Protein AF-A0A817V4D6-F1 (afdb_monomer)

Sequence (275 aa):
MLTAKSQIEIATEDGIERVAPQSSYTMDGPAMNINNRSNYVHAGISSLINCETLHIHPTSDIFDPTKNYVGLISYLTGDIYIRESDWILNNISQRKGRRHGDSLHDRLFYSIYRRWKKQNTTFIGGGFSHVDNEWTFICRTLNTENDDHHLKKFDEIILQLIINNIYINHRWLGMHPDHRIDCKSLDAMERNKKYICRADSSNIHVNRKLHGTVKWLNNQSRRLGFIECIGLDRDFYIHATTILNNHSYSGENVEFNIIQGCHGWKAGTITAIWP

InterPro domains:
  IPR002059 Cold-shock protein Csp, DNA-binding [PF00313] (211-271)
  IPR012340 Nucleic acid-binding, OB-fold [G3DSA:2.40.50.140] (206-273)
  IPR012340 Nucleic acid-binding, OB-fold [SSF50249] (204-272)

Mean predicted aligned error: 13.47 Å

Secondary structure (DSSP, 8-state):
----PPP-----SS-------------------GGG-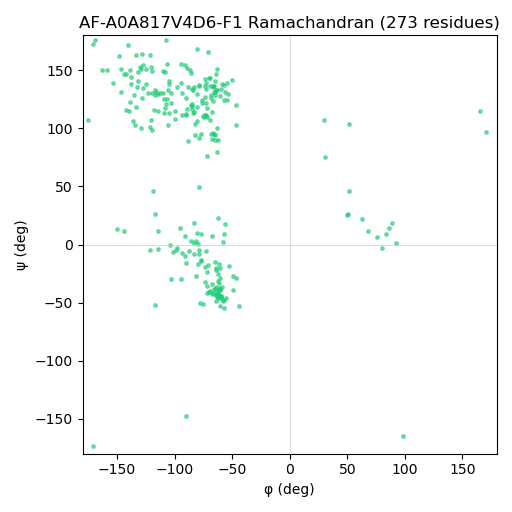TTSTTS---TT---SEEEE-TTPPPP-TTS-EEEEEETTT-EEEEEEHHHHHHHS---TTSSSSSSHHHHHHHHHHS-S--TT----EEEEEEETTEEEEE---TT-SS---PPPHHHHHHHHHHIIIIITTTGGGGS-TT--EEHHHHHHHHHT--------GGGS-TT-EEEEEEEEE--STT--EEEEETT-SSEEEE-GGG--SS---TT-EEEEEEEEETTEEEEEEEEE---

Foldseek 3Di:
DDDDDDDDDDDDPDDDDDDDDDDDDDPPDPPDPPPPPPPPPPPDPDPPQPPQWAAAALQAAADDLVFKKKKKAQSVHNYIHMDTQVCLVVQFDADPDDPARPDSNSSSVCVVPVDSDDVPDFRQIWMWMQDPNDIGTGGDRRPDPDDPPDDDPVNVVQVCLCVVQDRNLVLSQLPDNPDIGGSVNSVVSVVVVPDRRHDDVVSGDAFRKFKFAWQFWDLDPFTWGWTDTGNDPDIAIDTPQQEPDSDGRHRFMWIFGWHADPVGIHTHHIDGSHD

Nearest PDB structures (foldseek):
  6kug-assembly1_A  TM=8.753E-01  e=2.487E-04  Homo sapiens
  1u5k-assembly1_B  TM=6.778E-01  e=2.747E-01  Deinococcus radiodurans R1 = ATCC 13939 = DSM 20539
  7ypo-assembly1_A  TM=6.486E-01  e=2.747E-01  Helicoverpa armigera nucleopolyhedrovirus
  1w3s-assembly1_A  TM=5.920E-01  e=2.295E-01  Deinococcus radiodurans R1 = ATCC 13939 = DSM 20539
  7yny-assembly1_H  TM=5.932E-01  e=3.287E-01  Helicoverpa armigera nucleopolyhedrovirus

Structure (mmCIF, N/CA/C/O backbone):
data_AF-A0A817V4D6-F1
#
_entry.id   AF-A0A817V4D6-F1
#
loop_
_atom_site.group_PDB
_atom_site.id
_atom_site.type_symbol
_atom_site.label_atom_id
_atom_site.label_alt_id
_atom_site.label_comp_id
_atom_site.label_asym_id
_atom_site.label_entity_id
_atom_site.label_seq_id
_atom_site.pdbx_PDB_ins_code
_atom_site.Cartn_x
_atom_site.Cartn_y
_atom_site.Cartn_z
_atom_site.occupancy
_atom_site.B_iso_or_equiv
_atom_site.auth_seq_id
_atom_site.auth_comp_id
_atom_site.auth_asym_id
_atom_site.auth_atom_id
_atom_site.pdbx_PDB_model_num
ATOM 1 N N . MET A 1 1 ? -8.029 4.899 -48.444 1.00 45.66 1 MET A N 1
ATOM 2 C CA . MET A 1 1 ? -9.122 4.068 -48.983 1.00 45.66 1 MET A CA 1
ATOM 3 C C . MET A 1 1 ? -8.483 2.998 -49.853 1.00 45.66 1 MET A C 1
ATOM 5 O O . MET A 1 1 ? -8.113 3.295 -50.973 1.00 45.66 1 MET A O 1
ATOM 9 N N . LEU A 1 2 ? -8.211 1.836 -49.257 1.00 28.47 2 LEU A N 1
ATOM 10 C CA . LEU A 1 2 ? -7.834 0.554 -49.866 1.00 28.47 2 LEU A CA 1
ATOM 11 C C . LEU A 1 2 ? -7.773 -0.427 -48.687 1.00 28.47 2 LEU A C 1
ATOM 13 O O . LEU A 1 2 ? -6.938 -0.304 -47.794 1.00 28.47 2 LEU A O 1
ATOM 17 N N . THR A 1 3 ? -8.770 -1.297 -48.619 1.00 37.88 3 THR A N 1
ATOM 18 C CA . THR A 1 3 ? -8.933 -2.364 -47.632 1.00 37.88 3 THR A CA 1
ATOM 19 C C . THR A 1 3 ? -8.001 -3.520 -47.965 1.00 37.88 3 THR A C 1
ATOM 21 O O . THR A 1 3 ? -8.134 -4.111 -49.032 1.00 37.88 3 THR A O 1
ATOM 24 N N . ALA A 1 4 ? -7.122 -3.886 -47.035 1.00 32.81 4 ALA A N 1
ATOM 25 C CA . ALA A 1 4 ? -6.392 -5.148 -47.062 1.00 32.81 4 ALA A CA 1
ATOM 26 C C . ALA A 1 4 ? -6.709 -5.911 -45.770 1.00 32.81 4 ALA A C 1
ATOM 28 O O . ALA A 1 4 ? -6.205 -5.588 -44.698 1.00 32.81 4 ALA A O 1
ATOM 29 N N . LYS A 1 5 ? -7.610 -6.893 -45.876 1.00 33.56 5 LYS A N 1
ATOM 30 C CA . LYS A 1 5 ? -7.761 -7.966 -44.891 1.00 33.56 5 LYS A CA 1
ATOM 31 C C . LYS A 1 5 ? -6.741 -9.038 -45.271 1.00 33.56 5 LYS A C 1
ATOM 33 O O . LYS A 1 5 ? -6.871 -9.598 -46.355 1.00 33.56 5 LYS A O 1
ATOM 38 N N . SER A 1 6 ? -5.752 -9.325 -44.426 1.00 36.44 6 SER A N 1
ATOM 39 C CA . SER A 1 6 ? -5.029 -10.595 -44.527 1.00 36.44 6 SER A CA 1
ATOM 40 C C . SER A 1 6 ? -5.760 -11.623 -43.667 1.00 36.44 6 SER A C 1
ATOM 42 O O . SER A 1 6 ? -5.922 -11.461 -42.459 1.00 36.44 6 SER A O 1
ATOM 44 N N . GLN A 1 7 ? -6.279 -12.653 -44.326 1.00 32.50 7 GLN A N 1
ATOM 45 C CA . GLN A 1 7 ? -6.714 -13.888 -43.691 1.00 32.50 7 GLN A CA 1
ATOM 46 C C . GLN A 1 7 ? -5.505 -14.822 -43.682 1.00 32.50 7 GLN A C 1
ATOM 48 O O . GLN A 1 7 ? -4.886 -15.037 -44.721 1.00 32.50 7 GLN A O 1
ATOM 53 N N . ILE A 1 8 ? -5.152 -15.336 -42.508 1.00 36.03 8 ILE A N 1
ATOM 54 C CA . ILE A 1 8 ? -4.283 -16.503 -42.383 1.00 36.03 8 ILE A CA 1
ATOM 55 C C . ILE A 1 8 ? -5.217 -17.641 -41.984 1.00 36.03 8 ILE A C 1
ATOM 57 O O . ILE A 1 8 ? -5.693 -17.690 -40.852 1.00 36.03 8 ILE A O 1
ATOM 61 N N . GLU A 1 9 ? -5.535 -18.497 -42.950 1.00 32.34 9 GLU A N 1
ATOM 62 C CA . GLU A 1 9 ? -6.185 -19.785 -42.726 1.00 32.34 9 GLU A CA 1
ATOM 63 C C . GLU A 1 9 ? -5.092 -20.808 -42.405 1.00 32.34 9 GLU A C 1
ATOM 65 O O . GLU A 1 9 ? -4.192 -21.041 -43.210 1.00 32.34 9 GLU A O 1
ATOM 70 N N . ILE A 1 10 ? -5.157 -21.403 -41.215 1.00 39.31 10 ILE A N 1
ATOM 71 C CA . ILE A 1 10 ? -4.438 -22.637 -40.899 1.00 39.31 10 ILE A CA 1
ATOM 72 C C . ILE A 1 10 ? -5.512 -23.712 -40.802 1.00 39.31 10 ILE A C 1
ATOM 74 O O . ILE A 1 10 ? -6.386 -23.649 -39.939 1.00 39.31 10 ILE A O 1
ATOM 78 N N . ALA A 1 11 ? -5.471 -24.653 -41.739 1.00 33.72 11 ALA A N 1
ATOM 79 C CA . ALA A 1 11 ? -6.322 -25.827 -41.740 1.00 33.72 11 ALA A CA 1
ATOM 80 C C . ALA A 1 11 ? -5.842 -26.807 -40.661 1.00 33.72 11 ALA A C 1
ATOM 82 O O . ALA A 1 11 ? -4.676 -27.200 -40.653 1.00 33.72 11 ALA A O 1
ATOM 83 N N . THR A 1 12 ? -6.752 -27.228 -39.788 1.00 49.62 12 THR A N 1
ATOM 84 C CA . THR A 1 12 ? -6.602 -28.439 -38.979 1.00 49.62 12 THR A CA 1
ATOM 85 C C . THR A 1 12 ? -7.850 -29.291 -39.161 1.00 49.62 12 THR A C 1
ATOM 87 O O . THR A 1 12 ? -8.972 -28.803 -39.013 1.00 49.62 12 THR A O 1
ATOM 90 N N . GLU A 1 13 ? -7.637 -30.550 -39.536 1.00 43.22 13 GLU A N 1
ATOM 91 C CA . GLU A 1 13 ? -8.642 -31.611 -39.567 1.00 43.22 13 GLU A CA 1
ATOM 92 C C . GLU A 1 13 ? -9.073 -31.902 -38.128 1.00 43.22 13 GLU A C 1
ATOM 94 O O . GLU A 1 13 ? -8.348 -32.563 -37.399 1.00 43.22 13 GLU A O 1
ATOM 99 N N . ASP A 1 14 ? -10.162 -31.271 -37.689 1.00 44.28 14 ASP A N 1
ATOM 100 C CA . ASP A 1 14 ? -11.199 -31.834 -36.812 1.00 44.28 14 ASP A CA 1
ATOM 101 C C . ASP A 1 14 ? -12.074 -30.696 -36.251 1.00 44.28 14 ASP A C 1
ATOM 103 O O . ASP A 1 14 ? -11.613 -29.830 -35.515 1.00 44.28 14 ASP A O 1
ATOM 107 N N . GLY A 1 15 ? -13.355 -30.700 -36.640 1.00 41.69 15 GLY A N 1
ATOM 108 C CA . GLY A 1 15 ? -14.494 -30.085 -35.939 1.00 41.69 15 GLY A CA 1
ATOM 109 C C . GLY A 1 15 ? -14.415 -28.608 -35.510 1.00 41.69 15 GLY A C 1
ATOM 110 O O . GLY A 1 15 ? -13.903 -28.279 -34.446 1.00 41.69 15 GLY A O 1
ATOM 111 N N . ILE A 1 16 ? -15.098 -27.713 -36.238 1.00 37.81 16 ILE A N 1
ATOM 112 C CA . ILE A 1 16 ? -15.429 -26.370 -35.727 1.00 37.81 16 ILE A CA 1
ATOM 113 C C . ILE A 1 16 ? -16.683 -26.463 -34.844 1.00 37.81 16 ILE A C 1
ATOM 115 O O . ILE A 1 16 ? -17.808 -26.353 -35.337 1.00 37.81 16 ILE A O 1
ATOM 119 N N . GLU A 1 17 ? -16.500 -26.601 -33.531 1.00 35.94 17 GLU A N 1
ATOM 120 C CA . GLU A 1 17 ? -17.494 -26.143 -32.556 1.00 35.94 17 GLU A CA 1
ATOM 121 C C . GLU A 1 17 ? -17.334 -24.631 -32.349 1.00 35.94 17 GLU A C 1
ATOM 123 O O . GLU A 1 17 ? -16.294 -24.127 -31.926 1.00 35.94 17 GLU A O 1
ATOM 128 N N . ARG A 1 18 ? -18.386 -23.873 -32.675 1.00 34.28 18 ARG A N 1
ATOM 129 C CA . ARG A 1 18 ? -18.454 -22.435 -32.404 1.00 34.28 18 ARG A CA 1
ATOM 130 C C . ARG A 1 18 ? -18.764 -22.218 -30.925 1.00 34.28 18 ARG A C 1
ATOM 132 O O . ARG A 1 18 ? -19.930 -22.177 -30.543 1.00 34.28 18 ARG A O 1
ATOM 139 N N . VAL A 1 19 ? -17.734 -22.016 -30.111 1.00 35.12 19 VAL A N 1
ATOM 140 C CA . VAL A 1 19 ? -17.903 -21.487 -28.752 1.00 35.12 19 VAL A CA 1
ATOM 141 C C . VAL A 1 19 ? -17.968 -19.961 -28.834 1.00 35.12 19 VAL A C 1
ATOM 143 O O . VAL A 1 19 ? -17.013 -19.295 -29.229 1.00 35.12 19 VAL A O 1
ATOM 146 N N . ALA A 1 20 ? -19.134 -19.400 -28.514 1.00 42.12 20 ALA A N 1
ATOM 147 C CA . ALA A 1 20 ? -19.307 -17.961 -28.350 1.00 42.12 20 ALA A CA 1
ATOM 148 C C . ALA A 1 20 ? -18.461 -17.458 -27.164 1.00 42.12 20 ALA A C 1
ATOM 150 O O . ALA A 1 20 ? -18.351 -18.172 -26.166 1.00 42.12 20 ALA A O 1
ATOM 151 N N . PRO A 1 21 ? -17.916 -16.229 -27.194 1.00 30.75 21 PRO A N 1
ATOM 152 C CA . PRO A 1 21 ? -17.324 -15.641 -26.002 1.00 30.75 21 PRO A CA 1
ATOM 153 C C . PRO A 1 21 ? -18.436 -15.338 -24.984 1.00 30.75 21 PRO A C 1
ATOM 155 O O . PRO A 1 21 ? -19.091 -14.299 -25.039 1.00 30.75 21 PRO A O 1
ATOM 158 N N . GLN A 1 22 ? -18.661 -16.268 -24.055 1.00 32.66 22 GLN A N 1
ATOM 159 C CA . GLN A 1 22 ? -19.362 -16.015 -22.802 1.00 32.66 22 GLN A CA 1
ATOM 160 C C . GLN A 1 22 ? -18.335 -15.691 -21.713 1.00 32.66 22 GLN A C 1
ATOM 162 O O . GLN A 1 22 ? -17.568 -16.549 -21.291 1.00 32.66 22 GLN A O 1
ATOM 167 N N . SER A 1 23 ? -18.324 -14.438 -21.261 1.00 32.47 23 SER A N 1
ATOM 168 C CA . SER A 1 23 ? -18.418 -14.075 -19.837 1.00 32.47 23 SER A CA 1
ATOM 169 C C . SER A 1 23 ? -18.132 -12.582 -19.662 1.00 32.47 23 SER A C 1
ATOM 171 O O . SER A 1 23 ? -17.000 -12.115 -19.567 1.00 32.47 23 SER A O 1
ATOM 173 N N . SER A 1 24 ? -19.203 -11.798 -19.588 1.00 28.58 24 SER A N 1
ATOM 174 C CA . SER A 1 24 ? -19.185 -10.575 -18.797 1.00 28.58 24 SER A CA 1
ATOM 175 C C . SER A 1 24 ? -19.076 -10.992 -17.331 1.00 28.58 24 SER A C 1
ATOM 177 O O . SER A 1 24 ? -19.999 -11.613 -16.811 1.00 28.58 24 SER A O 1
ATOM 179 N N . TYR A 1 25 ? -17.964 -10.673 -16.670 1.00 29.88 25 TYR A N 1
ATOM 180 C CA . TYR A 1 25 ? -17.861 -10.777 -15.215 1.00 29.88 25 TYR A CA 1
ATOM 181 C C . TYR A 1 25 ? -18.837 -9.782 -14.572 1.00 29.88 25 TYR A C 1
ATOM 183 O O . TYR A 1 25 ? -18.522 -8.603 -14.394 1.00 29.88 25 TYR A O 1
ATOM 191 N N . THR A 1 26 ? -20.035 -10.247 -14.235 1.00 29.73 26 THR A N 1
ATOM 192 C CA . THR A 1 26 ? -20.850 -9.659 -13.175 1.00 29.73 26 THR A CA 1
ATOM 193 C C . THR A 1 26 ? -20.313 -10.198 -11.857 1.00 29.73 26 THR A C 1
ATOM 195 O O . THR A 1 26 ? -20.474 -11.371 -11.539 1.00 29.73 26 THR A O 1
ATOM 198 N N . MET A 1 27 ? -19.614 -9.343 -11.111 1.00 32.78 27 MET A N 1
ATOM 199 C CA . MET A 1 27 ? -19.340 -9.589 -9.698 1.00 32.78 27 MET A CA 1
ATOM 200 C C . MET A 1 27 ? -20.680 -9.513 -8.958 1.00 32.78 27 MET A C 1
ATOM 202 O O . MET A 1 27 ? -21.090 -8.432 -8.534 1.00 32.78 27 MET A O 1
ATOM 206 N N . ASP A 1 28 ? -21.366 -10.646 -8.824 1.00 28.78 28 ASP A N 1
ATOM 207 C CA . ASP A 1 28 ? -22.429 -10.819 -7.836 1.00 28.78 28 ASP A CA 1
ATOM 208 C C . ASP A 1 28 ? -21.768 -10.895 -6.454 1.00 28.78 28 ASP A C 1
ATOM 210 O O . ASP A 1 28 ? -21.572 -11.956 -5.867 1.00 28.78 28 ASP A O 1
ATOM 214 N N . GLY A 1 29 ? -21.352 -9.731 -5.950 1.00 37.75 29 GLY A N 1
ATOM 215 C CA . GLY A 1 29 ? -21.056 -9.575 -4.533 1.00 37.75 29 GLY A CA 1
ATOM 216 C C . GLY A 1 29 ? -22.336 -9.812 -3.723 1.00 37.75 29 GLY A C 1
ATOM 217 O O . GLY A 1 29 ? -23.433 -9.536 -4.220 1.00 37.75 29 GLY A O 1
ATOM 218 N N . PRO A 1 30 ? -22.239 -10.303 -2.476 1.00 33.81 30 PRO A N 1
ATOM 219 C CA . PRO A 1 30 ? -23.412 -10.531 -1.647 1.00 33.81 30 PRO A CA 1
ATOM 220 C C . PRO A 1 30 ? -24.235 -9.242 -1.547 1.00 33.81 30 PRO A C 1
ATOM 222 O O . PRO A 1 30 ? -23.725 -8.186 -1.159 1.00 33.81 30 PRO A O 1
ATOM 225 N N . ALA A 1 31 ? -25.517 -9.331 -1.908 1.00 32.72 31 ALA A N 1
ATOM 226 C CA . ALA A 1 31 ? -26.479 -8.254 -1.740 1.00 32.72 31 ALA A CA 1
ATOM 227 C C . ALA A 1 31 ? -26.629 -7.955 -0.241 1.00 32.72 31 ALA A C 1
ATOM 229 O O . ALA A 1 31 ? -27.440 -8.557 0.462 1.00 32.72 31 ALA A O 1
ATOM 230 N N . MET A 1 32 ? -25.810 -7.036 0.273 1.00 40.38 32 MET A N 1
ATOM 231 C CA . MET A 1 32 ? -25.961 -6.532 1.631 1.00 40.38 32 MET A CA 1
ATOM 232 C C . MET A 1 32 ? -27.337 -5.884 1.758 1.00 40.38 32 MET A C 1
ATOM 234 O O . MET A 1 32 ? -27.700 -5.020 0.969 1.00 40.38 32 MET A O 1
ATOM 238 N N . ASN A 1 33 ? -28.097 -6.290 2.769 1.00 37.62 33 ASN A N 1
ATOM 239 C CA . ASN A 1 33 ? -29.417 -5.758 3.078 1.00 37.62 33 ASN A CA 1
ATOM 240 C C . ASN A 1 33 ? -29.319 -4.256 3.448 1.00 37.62 33 ASN A C 1
ATOM 242 O O . ASN A 1 33 ? -28.908 -3.897 4.552 1.00 37.62 33 ASN A O 1
ATOM 246 N N . ILE A 1 34 ? -29.644 -3.370 2.496 1.00 40.19 34 ILE A N 1
ATOM 247 C CA . ILE A 1 34 ? -29.431 -1.906 2.572 1.00 40.19 34 ILE A CA 1
ATOM 248 C C . ILE A 1 34 ? -30.472 -1.195 3.465 1.00 40.19 34 ILE A C 1
ATOM 250 O O . ILE A 1 34 ? -30.263 -0.057 3.886 1.00 40.19 34 ILE A O 1
ATOM 254 N N . ASN A 1 35 ? -31.570 -1.856 3.838 1.00 34.00 35 ASN A N 1
ATOM 255 C CA . ASN A 1 35 ? -32.766 -1.164 4.336 1.00 34.00 35 ASN A CA 1
ATOM 256 C C . ASN A 1 35 ? -32.739 -0.698 5.806 1.00 34.00 35 ASN A C 1
ATOM 258 O O . ASN A 1 35 ? -33.695 -0.066 6.238 1.00 34.00 35 ASN A O 1
ATOM 262 N N . ASN A 1 36 ? -31.657 -0.914 6.565 1.00 39.50 36 ASN A N 1
ATOM 263 C CA . ASN A 1 36 ? -31.590 -0.524 7.988 1.00 39.50 36 ASN A CA 1
ATOM 264 C C . ASN A 1 36 ? -30.561 0.576 8.332 1.00 39.50 36 ASN A C 1
ATOM 266 O O . ASN A 1 36 ? -30.290 0.819 9.509 1.00 39.50 36 ASN A O 1
ATOM 270 N N . ARG A 1 37 ? -29.971 1.271 7.346 1.00 42.06 37 ARG A N 1
ATOM 271 C CA . ARG A 1 37 ? -28.866 2.227 7.597 1.00 42.06 37 ARG A CA 1
ATOM 272 C C . ARG A 1 37 ? -29.260 3.694 7.850 1.00 42.06 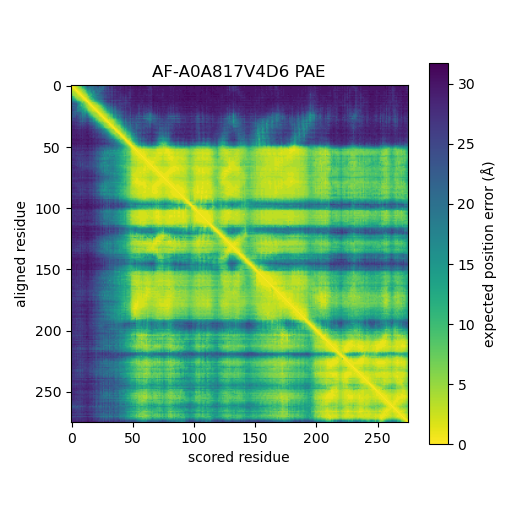37 ARG A C 1
ATOM 274 O O . ARG A 1 37 ? -28.390 4.450 8.274 1.00 42.06 37 ARG A O 1
ATOM 281 N N . SER A 1 38 ? -30.511 4.129 7.659 1.00 39.47 38 SER A N 1
ATOM 282 C CA . SER A 1 38 ? -30.821 5.578 7.685 1.00 39.47 38 SER A CA 1
ATOM 283 C C . SER A 1 38 ? -30.903 6.228 9.073 1.00 39.47 38 SER A C 1
ATOM 285 O O . SER A 1 38 ? -30.870 7.450 9.151 1.00 39.47 38 SER A O 1
ATOM 287 N N . ASN A 1 39 ? -30.985 5.463 10.169 1.00 35.62 39 ASN A N 1
ATOM 288 C CA . ASN A 1 39 ? -31.305 6.036 11.490 1.00 35.62 39 ASN A CA 1
ATOM 289 C C . ASN A 1 39 ? -30.116 6.184 12.456 1.00 35.62 39 ASN A C 1
ATOM 291 O O . ASN A 1 39 ? -30.300 6.683 13.562 1.00 35.62 39 ASN A O 1
ATOM 295 N N . TYR A 1 40 ? -28.896 5.801 12.066 1.00 43.62 40 TYR A N 1
ATOM 296 C CA . TYR A 1 40 ? -27.730 5.841 12.969 1.00 43.62 40 TYR A CA 1
ATOM 297 C C . TYR A 1 40 ? -26.783 7.035 12.756 1.00 43.62 40 TYR A C 1
ATOM 299 O O . TYR A 1 40 ? -25.865 7.221 13.549 1.00 43.62 40 TYR A O 1
ATOM 307 N N . VAL A 1 41 ? -26.985 7.860 11.723 1.00 44.66 41 VAL A N 1
ATOM 308 C CA . VAL A 1 41 ? -25.944 8.798 11.242 1.00 44.66 41 VAL A CA 1
ATOM 309 C C . VAL A 1 41 ? -25.948 10.164 11.957 1.00 44.66 41 VAL A C 1
ATOM 311 O O . VAL A 1 41 ? -25.028 10.953 11.781 1.00 44.66 41 VAL A O 1
ATOM 314 N N . HIS A 1 42 ? -26.918 10.447 12.833 1.00 40.78 42 HIS A N 1
ATOM 315 C CA . HIS A 1 42 ? -26.959 11.717 13.581 1.00 40.78 42 HIS A CA 1
ATOM 316 C C . HIS A 1 42 ? -26.391 11.665 15.005 1.00 40.78 42 HIS A C 1
ATOM 318 O O . HIS A 1 42 ? -26.296 12.705 15.661 1.00 40.78 42 HIS A O 1
ATOM 324 N N . ALA A 1 43 ? -25.963 10.498 15.488 1.00 40.25 43 ALA A N 1
ATOM 325 C CA . ALA A 1 43 ? -25.324 10.396 16.793 1.00 40.25 43 ALA A CA 1
ATOM 326 C C . ALA A 1 43 ? -23.855 10.843 16.696 1.00 40.25 43 ALA A C 1
ATOM 328 O O . ALA A 1 43 ? -22.986 10.046 16.368 1.00 40.25 43 ALA A O 1
ATOM 329 N N . GLY A 1 44 ? -23.634 12.139 16.946 1.00 42.44 44 GLY A N 1
ATOM 330 C CA . GLY A 1 44 ? -22.390 12.781 17.385 1.00 42.44 44 GLY A CA 1
ATOM 331 C C . GLY A 1 44 ? -21.073 12.139 16.946 1.00 42.44 44 GLY A C 1
ATOM 332 O O . GLY A 1 44 ? -20.645 11.141 17.519 1.00 42.44 44 GLY A O 1
ATOM 333 N N . ILE A 1 45 ? -20.387 12.799 16.008 1.00 43.72 45 ILE A N 1
ATOM 334 C CA . ILE A 1 45 ? -18.972 12.577 15.675 1.00 43.72 45 ILE A CA 1
ATOM 335 C C . ILE A 1 45 ? -18.185 12.529 16.998 1.00 43.72 45 ILE A C 1
ATOM 337 O O . ILE A 1 45 ? -18.017 13.544 17.672 1.00 43.72 45 ILE A O 1
ATOM 341 N N . SER A 1 46 ? -17.827 11.319 17.432 1.00 40.72 46 SER A N 1
ATOM 342 C CA . SER A 1 46 ? -17.328 11.053 18.781 1.00 40.72 46 SER A CA 1
ATOM 343 C C . SER A 1 46 ? -15.952 11.685 18.969 1.00 40.72 46 SER A C 1
ATOM 345 O O . SER A 1 46 ? -15.030 11.433 18.199 1.00 40.72 46 SER A O 1
ATOM 347 N N . SER A 1 47 ? -15.814 12.450 20.049 1.00 42.53 47 SER A N 1
ATOM 348 C CA . SER A 1 47 ? -14.636 13.178 20.542 1.00 42.53 47 SER A CA 1
ATOM 349 C C . SER A 1 47 ? -13.420 12.313 20.923 1.00 42.53 47 SER A C 1
ATOM 351 O O . SER A 1 47 ? -12.624 12.712 21.769 1.00 42.53 47 SER A O 1
ATOM 353 N N . LEU A 1 48 ? -13.303 11.095 20.389 1.00 41.31 48 LEU A N 1
ATOM 354 C CA . LEU A 1 48 ? -12.301 10.102 20.799 1.00 41.31 48 LEU A CA 1
ATOM 355 C C . LEU A 1 48 ? -11.380 9.644 19.667 1.00 41.31 48 LEU A C 1
ATOM 357 O O . LEU A 1 48 ? -10.408 8.945 19.935 1.00 41.31 48 LEU A O 1
ATOM 361 N N . ILE A 1 49 ? -11.621 10.097 18.437 1.00 49.25 49 ILE A N 1
ATOM 362 C CA . ILE A 1 49 ? -10.636 10.010 17.365 1.00 49.25 49 ILE A CA 1
ATOM 363 C C . ILE A 1 49 ? -10.362 11.440 16.907 1.00 49.25 49 ILE A C 1
ATOM 365 O O . ILE A 1 49 ? -11.178 12.045 16.223 1.00 49.25 49 ILE A O 1
ATOM 369 N N . ASN A 1 50 ? -9.191 11.974 17.255 1.00 56.22 50 ASN A N 1
ATOM 370 C CA . ASN A 1 50 ? -8.712 13.277 16.764 1.00 56.22 50 ASN A CA 1
ATOM 371 C C . ASN A 1 50 ? -8.395 13.272 15.251 1.00 56.22 50 ASN A C 1
ATOM 373 O O . ASN A 1 50 ? -7.821 14.220 14.722 1.00 56.22 50 ASN A O 1
ATOM 377 N N . CYS A 1 51 ? -8.716 12.191 14.546 1.00 69.81 51 CYS A N 1
ATOM 378 C CA . CYS A 1 51 ? -8.429 12.016 13.138 1.00 69.81 51 CYS A CA 1
ATOM 379 C C . CYS A 1 51 ? -9.577 12.595 12.307 1.00 69.81 51 CYS A C 1
ATOM 381 O O . CYS A 1 51 ? -10.542 11.917 11.957 1.00 69.81 51 CYS A O 1
ATOM 383 N N . GLU A 1 52 ? -9.457 13.880 11.990 1.00 81.50 52 GLU A N 1
ATOM 384 C CA . GLU A 1 52 ? -10.357 14.560 11.053 1.00 81.50 52 GLU A CA 1
ATOM 385 C C . GLU A 1 52 ? -10.118 14.112 9.602 1.00 81.50 52 GLU A C 1
ATOM 387 O O . GLU A 1 52 ? -11.010 14.204 8.757 1.00 81.50 52 GLU A O 1
ATOM 392 N N . THR A 1 53 ? -8.912 13.610 9.310 1.00 87.56 53 THR A N 1
ATOM 393 C CA . THR A 1 53 ? -8.488 13.240 7.958 1.00 87.56 53 THR A CA 1
ATOM 394 C C . THR A 1 53 ? -7.719 11.925 7.924 1.00 87.56 53 THR A C 1
ATOM 396 O O . THR A 1 53 ? -6.824 11.685 8.735 1.00 87.56 53 THR A O 1
ATOM 399 N N . LEU A 1 54 ? -8.024 11.101 6.928 1.00 88.56 54 LEU A N 1
ATOM 400 C CA . LEU A 1 54 ? -7.456 9.774 6.720 1.00 88.56 54 LEU A CA 1
ATOM 401 C C . LEU A 1 54 ? -6.518 9.760 5.525 1.00 88.56 54 LEU A C 1
ATOM 403 O O . LEU A 1 54 ? -6.719 10.471 4.547 1.00 88.56 54 LEU A O 1
ATOM 407 N N . HIS A 1 55 ? -5.494 8.925 5.580 1.00 90.19 55 HIS A N 1
ATOM 408 C CA . HIS A 1 55 ? -4.454 8.891 4.565 1.00 90.19 55 HIS A CA 1
ATOM 409 C C . HIS A 1 55 ? -4.028 7.446 4.313 1.00 90.19 55 HIS A C 1
ATOM 411 O O . HIS A 1 55 ? -3.496 6.785 5.202 1.00 90.19 55 HIS A O 1
ATOM 417 N N . ILE A 1 56 ? -4.266 6.938 3.099 1.00 90.06 56 ILE A N 1
ATOM 418 C CA . ILE A 1 56 ? -3.747 5.624 2.701 1.00 90.06 56 ILE A CA 1
ATOM 419 C C . ILE A 1 56 ? -2.259 5.781 2.434 1.00 90.06 56 ILE A C 1
ATOM 421 O O . ILE A 1 56 ? -1.849 6.407 1.448 1.00 90.06 56 ILE A O 1
ATOM 425 N N . HIS A 1 57 ? -1.468 5.203 3.334 1.00 89.88 57 HIS A N 1
ATOM 426 C CA . HIS A 1 57 ? -0.032 5.360 3.339 1.00 89.88 57 HIS A CA 1
ATOM 427 C C . HIS A 1 57 ? 0.547 4.864 2.006 1.00 89.88 57 HIS A C 1
ATOM 429 O O . HIS A 1 57 ? 0.130 3.804 1.526 1.00 89.88 57 HIS A O 1
ATOM 435 N N . PRO A 1 58 ? 1.528 5.567 1.410 1.00 82.94 58 PRO A N 1
ATOM 436 C CA . PRO A 1 58 ? 2.065 5.229 0.092 1.00 82.94 58 PRO A CA 1
ATOM 437 C C . PRO A 1 58 ? 2.720 3.857 0.001 1.00 82.94 58 PRO A C 1
ATOM 439 O O . PRO A 1 58 ? 2.939 3.381 -1.098 1.00 82.94 58 PRO A O 1
ATOM 442 N N . THR A 1 59 ? 3.053 3.245 1.133 1.00 82.75 59 THR A N 1
ATOM 443 C CA . THR A 1 59 ? 3.602 1.887 1.187 1.00 82.75 59 THR A CA 1
ATOM 444 C C . THR A 1 59 ? 2.516 0.823 1.332 1.00 82.75 59 THR A C 1
ATOM 446 O O . THR A 1 59 ? 2.849 -0.311 1.647 1.00 82.75 59 THR A O 1
ATOM 449 N N . SER A 1 60 ? 1.233 1.166 1.240 1.00 88.06 60 SER A N 1
ATOM 450 C CA . SER A 1 60 ? 0.178 0.153 1.253 1.00 88.06 60 SER A CA 1
ATOM 451 C C . SER A 1 60 ? 0.211 -0.639 -0.049 1.00 88.06 60 SER A C 1
ATOM 453 O O . SER A 1 60 ? 0.475 -0.073 -1.108 1.00 88.06 60 SER A O 1
ATOM 455 N N . ASP A 1 61 ? -0.058 -1.937 0.024 1.00 85.88 61 ASP A N 1
ATOM 456 C CA . ASP A 1 61 ? -0.139 -2.781 -1.164 1.00 85.88 61 ASP A CA 1
ATOM 457 C C . ASP A 1 61 ? -1.389 -2.460 -1.981 1.00 85.88 61 ASP A C 1
ATOM 459 O O . ASP A 1 61 ? -2.311 -1.783 -1.519 1.00 85.88 61 ASP A O 1
ATOM 463 N N . ILE A 1 62 ? -1.420 -2.939 -3.217 1.00 86.06 62 ILE A N 1
ATOM 464 C CA . ILE A 1 62 ? -2.612 -2.893 -4.058 1.00 86.06 62 ILE A CA 1
ATOM 465 C C . ILE A 1 62 ? -3.468 -4.111 -3.704 1.00 86.06 62 ILE A C 1
ATOM 467 O O . ILE A 1 62 ? -2.948 -5.217 -3.573 1.00 86.06 62 ILE A O 1
ATOM 471 N N . PHE A 1 63 ? -4.765 -3.886 -3.497 1.00 85.38 63 PHE A N 1
ATOM 472 C CA . PHE A 1 63 ? -5.722 -4.942 -3.170 1.00 85.38 63 PHE A CA 1
ATOM 473 C C . PHE A 1 63 ? -5.961 -5.896 -4.346 1.00 85.38 63 PHE A C 1
ATOM 475 O O . PHE A 1 63 ? -6.374 -5.470 -5.419 1.00 85.38 63 PHE A O 1
ATOM 482 N N . ASP A 1 64 ? -5.781 -7.184 -4.102 1.00 83.31 64 ASP A N 1
ATOM 483 C CA . ASP A 1 64 ? -6.151 -8.275 -4.991 1.00 83.31 64 ASP A CA 1
ATOM 484 C C . ASP A 1 64 ? -7.199 -9.134 -4.267 1.00 83.31 64 ASP A C 1
ATOM 486 O O . ASP A 1 64 ? -6.891 -9.718 -3.227 1.00 83.31 64 ASP A O 1
ATOM 490 N N . PRO A 1 65 ? -8.443 -9.230 -4.763 1.00 82.19 65 PRO A N 1
ATOM 491 C CA . PRO A 1 65 ? -9.487 -9.990 -4.080 1.00 82.19 65 PRO A CA 1
ATOM 492 C C . PRO A 1 65 ? -9.144 -11.476 -3.917 1.00 82.19 65 PRO A C 1
ATOM 494 O O . PRO A 1 65 ? -9.700 -12.124 -3.042 1.00 82.19 65 PRO A O 1
ATOM 497 N N . THR A 1 66 ? -8.213 -12.020 -4.704 1.00 83.12 66 THR A N 1
ATOM 498 C CA . THR A 1 66 ? -7.793 -13.425 -4.594 1.00 83.12 66 THR A CA 1
ATOM 499 C C . THR A 1 66 ? -6.817 -13.686 -3.446 1.00 83.12 66 THR A C 1
ATOM 501 O O . THR A 1 66 ? -6.449 -14.835 -3.199 1.00 83.12 66 THR A O 1
ATOM 504 N N . LYS A 1 67 ? -6.386 -12.633 -2.743 1.00 88.31 67 LYS A N 1
ATOM 505 C CA . LYS A 1 67 ? -5.345 -12.696 -1.722 1.00 88.31 67 LYS A CA 1
ATOM 506 C C . LYS A 1 67 ? -5.831 -12.221 -0.357 1.00 88.31 67 LYS A C 1
ATOM 508 O O . LYS A 1 67 ? -6.824 -11.503 -0.206 1.00 88.31 67 LYS A O 1
ATOM 513 N N . ASN A 1 68 ? -5.055 -12.583 0.659 1.00 90.38 68 ASN A N 1
ATOM 514 C CA . ASN A 1 68 ? -5.313 -12.201 2.039 1.00 90.38 68 ASN A CA 1
ATOM 515 C C . ASN A 1 68 ? -4.529 -10.943 2.412 1.00 90.38 68 ASN A C 1
ATOM 517 O O . ASN A 1 68 ? -3.338 -10.834 2.119 1.00 90.38 68 ASN A O 1
ATOM 521 N N . TYR A 1 69 ? -5.150 -10.025 3.150 1.00 91.12 69 TYR A N 1
ATOM 522 C CA . TYR A 1 69 ? -4.528 -8.760 3.559 1.00 91.12 69 TYR A CA 1
ATOM 523 C C . TYR A 1 69 ? -4.680 -8.505 5.046 1.00 91.12 69 TYR A C 1
ATOM 525 O O . TYR A 1 69 ? -5.662 -8.907 5.663 1.00 91.12 69 TYR A O 1
ATOM 533 N N . VAL A 1 70 ? -3.734 -7.750 5.594 1.00 90.56 70 VAL A N 1
ATOM 534 C CA . VAL A 1 70 ? -3.798 -7.193 6.941 1.00 90.56 70 VAL A CA 1
ATOM 535 C C . VAL A 1 70 ? -3.606 -5.690 6.862 1.00 90.56 70 VAL A C 1
ATOM 537 O O . VAL A 1 70 ? -2.758 -5.199 6.117 1.00 90.56 70 VAL A O 1
ATOM 540 N N . GLY A 1 71 ? -4.397 -4.955 7.635 1.00 89.88 71 GLY A N 1
ATOM 541 C CA . GLY A 1 71 ? -4.326 -3.510 7.716 1.00 89.88 71 GLY A CA 1
ATOM 542 C C . GLY A 1 71 ? -4.210 -2.987 9.140 1.00 89.88 71 GLY A C 1
ATOM 543 O O . GLY A 1 71 ? -4.630 -3.638 10.097 1.00 89.88 71 GLY A O 1
ATOM 544 N N . LEU A 1 72 ? -3.628 -1.796 9.262 1.00 88.69 72 LEU A N 1
ATOM 545 C CA . LEU A 1 72 ? -3.537 -1.012 10.487 1.00 88.69 72 LEU A CA 1
ATOM 546 C C . LEU A 1 72 ? -3.966 0.423 10.213 1.00 88.69 72 LEU A C 1
ATOM 548 O O . LEU A 1 72 ? -3.589 1.002 9.196 1.00 88.69 72 LEU A O 1
ATOM 552 N N . ILE A 1 73 ? -4.682 1.018 11.159 1.00 86.00 73 ILE A N 1
ATOM 553 C CA . ILE A 1 73 ? -4.958 2.453 11.196 1.00 86.00 73 ILE A CA 1
ATOM 554 C C . ILE A 1 73 ? -4.319 3.061 12.441 1.00 86.00 73 ILE A C 1
ATOM 556 O O . ILE A 1 73 ? -4.479 2.543 13.539 1.00 86.00 73 ILE A O 1
ATOM 560 N N . SER A 1 74 ? -3.595 4.163 12.273 1.00 85.00 74 SER A N 1
ATOM 561 C CA . SER A 1 74 ? -3.102 5.002 13.367 1.00 85.00 74 SER A CA 1
ATOM 562 C C . SER A 1 74 ? -4.148 6.069 13.664 1.00 85.00 74 SER A C 1
ATOM 564 O O . SER A 1 74 ? -4.348 6.958 12.845 1.00 85.00 74 SER A O 1
ATOM 566 N N . TYR A 1 75 ? -4.805 6.042 14.822 1.00 79.25 75 TYR A N 1
ATOM 567 C CA . TYR A 1 75 ? -5.789 7.074 15.185 1.00 79.25 75 TYR A CA 1
ATOM 568 C C . TYR A 1 75 ? -5.152 8.414 15.551 1.00 79.25 75 TYR A C 1
ATOM 570 O O . TYR A 1 75 ? -5.816 9.447 15.496 1.00 79.25 75 TYR A O 1
ATOM 578 N N . LEU A 1 76 ? -3.862 8.412 15.895 1.00 79.62 76 LEU A N 1
ATOM 579 C CA . LEU A 1 76 ? -3.121 9.640 16.170 1.00 79.62 76 LEU A CA 1
ATOM 580 C C . LEU A 1 76 ? -2.853 10.437 14.890 1.00 79.62 76 LEU A C 1
ATOM 582 O O . LEU A 1 76 ? -2.936 11.660 14.899 1.00 79.62 76 LEU A O 1
ATOM 586 N N . THR A 1 77 ? -2.493 9.746 13.808 1.00 85.25 77 THR A N 1
ATOM 587 C CA . THR A 1 77 ? -2.117 10.401 12.549 1.00 85.25 77 THR A CA 1
ATOM 588 C C . THR A 1 77 ? -3.223 10.334 11.504 1.00 85.25 77 THR A C 1
ATOM 590 O O . THR A 1 77 ? -3.333 11.230 10.681 1.00 85.25 77 THR A O 1
ATOM 593 N N . GLY A 1 78 ? -4.064 9.306 11.523 1.00 86.44 78 GLY A N 1
ATOM 594 C CA . GLY A 1 78 ? -5.003 8.980 10.451 1.00 86.44 78 GLY A CA 1
ATOM 595 C C . GLY A 1 78 ? -4.400 8.175 9.310 1.00 86.44 78 GLY A C 1
ATOM 596 O O . GLY A 1 78 ? -5.038 8.018 8.272 1.00 86.44 78 GLY A O 1
ATOM 597 N N . ASP A 1 79 ? -3.166 7.692 9.463 1.00 89.44 79 ASP A N 1
ATOM 598 C CA . ASP A 1 79 ? -2.529 6.889 8.424 1.00 89.44 79 ASP A CA 1
ATOM 599 C C . ASP A 1 79 ? -3.045 5.452 8.459 1.00 89.44 79 ASP A C 1
ATOM 601 O O . ASP A 1 79 ? -3.157 4.838 9.524 1.00 89.44 79 ASP A O 1
ATOM 605 N N . ILE A 1 80 ? -3.309 4.919 7.273 1.00 90.25 80 ILE A N 1
ATOM 606 C CA . ILE A 1 80 ? -3.794 3.566 7.039 1.00 90.25 80 ILE A CA 1
ATOM 607 C C . ILE A 1 80 ? -2.739 2.820 6.243 1.00 90.25 80 ILE A C 1
ATOM 609 O O . ILE A 1 80 ? -2.290 3.287 5.198 1.00 90.25 80 ILE A O 1
ATOM 613 N N . TYR A 1 81 ? -2.370 1.649 6.733 1.00 91.12 81 TYR A N 1
ATOM 614 C CA . TYR A 1 81 ? -1.376 0.770 6.143 1.00 91.12 81 TYR A CA 1
ATOM 615 C C . TYR A 1 81 ? -2.054 -0.546 5.820 1.00 91.12 81 TYR A C 1
ATOM 617 O O . TYR A 1 81 ? -2.719 -1.095 6.692 1.00 91.12 81 TYR A O 1
ATOM 625 N N . ILE A 1 82 ? -1.889 -1.061 4.606 1.00 91.00 82 ILE A N 1
ATOM 626 C CA . ILE A 1 82 ? -2.445 -2.360 4.206 1.00 91.00 82 ILE A CA 1
ATOM 627 C C . ILE A 1 82 ? -1.359 -3.165 3.508 1.00 91.00 82 ILE A C 1
ATOM 629 O O . ILE A 1 82 ? -0.621 -2.610 2.698 1.00 91.00 82 ILE A O 1
ATOM 633 N N . ARG A 1 83 ? -1.233 -4.449 3.840 1.00 90.50 83 ARG A N 1
ATOM 634 C CA . ARG A 1 83 ? -0.208 -5.344 3.297 1.00 90.50 83 ARG A CA 1
ATOM 635 C C . ARG A 1 83 ? -0.733 -6.748 3.050 1.00 90.50 83 ARG A C 1
ATOM 637 O O . ARG A 1 83 ? -1.578 -7.228 3.803 1.00 90.50 83 ARG A O 1
ATOM 644 N N . GLU A 1 84 ? -0.209 -7.396 2.017 1.00 91.12 84 GLU A N 1
ATOM 645 C CA . GLU A 1 84 ? -0.487 -8.800 1.708 1.00 91.12 84 GLU A CA 1
ATOM 646 C C . GLU A 1 84 ? 0.039 -9.717 2.828 1.00 91.12 84 GLU A C 1
ATOM 648 O O . GLU A 1 84 ? 1.169 -9.578 3.304 1.00 91.12 84 GLU A O 1
ATOM 653 N N . SER A 1 85 ? -0.789 -10.665 3.265 1.00 90.81 85 SER A N 1
ATOM 654 C CA . SER A 1 85 ? -0.516 -11.522 4.427 1.00 90.81 85 SER A CA 1
ATOM 655 C C . SER A 1 85 ? 0.657 -12.470 4.189 1.00 90.81 85 SER A C 1
ATOM 657 O O . SER A 1 85 ? 1.520 -12.604 5.055 1.00 90.81 85 SER A O 1
ATOM 659 N N . ASP A 1 86 ? 0.738 -13.073 3.003 1.00 88.62 86 ASP A N 1
ATOM 660 C CA . ASP A 1 86 ? 1.827 -13.990 2.647 1.00 88.62 86 ASP A CA 1
ATOM 661 C C . ASP A 1 86 ? 3.163 -13.257 2.572 1.00 88.62 86 ASP A C 1
ATOM 663 O O . ASP A 1 86 ? 4.184 -13.749 3.056 1.00 88.62 86 ASP A O 1
ATOM 667 N N . TRP A 1 87 ? 3.157 -12.026 2.053 1.00 87.94 87 TRP A N 1
ATOM 668 C CA . TRP A 1 87 ? 4.339 -11.176 2.085 1.00 87.94 87 TRP A CA 1
ATOM 669 C C . TRP A 1 87 ? 4.793 -10.916 3.527 1.00 87.94 87 TRP A C 1
ATOM 671 O O . TRP A 1 87 ? 5.983 -11.048 3.819 1.00 87.94 87 TRP A O 1
ATOM 681 N N . ILE A 1 88 ? 3.867 -10.617 4.448 1.00 87.94 88 ILE A N 1
ATOM 682 C CA . ILE A 1 88 ? 4.198 -10.422 5.869 1.00 87.94 88 ILE A CA 1
ATOM 683 C C . ILE A 1 88 ? 4.834 -11.689 6.452 1.00 87.94 88 ILE A C 1
ATOM 685 O O . ILE A 1 88 ? 5.844 -11.603 7.150 1.00 87.94 88 ILE A O 1
ATOM 689 N N . LEU A 1 89 ? 4.258 -12.862 6.181 1.00 88.69 89 LEU A N 1
ATOM 690 C CA . LEU A 1 89 ? 4.759 -14.138 6.698 1.00 88.69 89 LEU A CA 1
ATOM 691 C C . LEU A 1 89 ? 6.164 -14.460 6.190 1.00 88.69 89 LEU A C 1
ATOM 693 O O . LEU A 1 89 ? 6.999 -14.909 6.976 1.00 88.69 89 LEU A O 1
ATOM 697 N N . ASN A 1 90 ? 6.416 -14.197 4.909 1.00 86.50 90 ASN A N 1
ATOM 698 C CA . ASN A 1 90 ? 7.661 -14.556 4.238 1.00 86.50 90 ASN A CA 1
ATOM 699 C C . ASN A 1 90 ? 8.806 -13.565 4.495 1.00 86.50 90 ASN A C 1
ATOM 701 O O . ASN A 1 90 ? 9.962 -13.970 4.445 1.00 86.50 90 ASN A O 1
ATOM 705 N N . ASN A 1 91 ? 8.507 -12.290 4.774 1.00 84.19 91 ASN A N 1
ATOM 706 C CA . ASN A 1 91 ? 9.521 -11.227 4.888 1.00 84.19 91 ASN A CA 1
ATOM 707 C C . ASN A 1 91 ? 9.646 -10.642 6.303 1.00 84.19 91 ASN A C 1
ATOM 709 O O . ASN A 1 91 ? 10.441 -9.736 6.542 1.00 84.19 91 ASN A O 1
ATOM 713 N N . ILE A 1 92 ? 8.809 -11.071 7.254 1.00 85.94 92 ILE A N 1
ATOM 714 C CA . ILE A 1 92 ? 8.860 -10.568 8.628 1.00 85.94 92 ILE A CA 1
ATOM 715 C C . ILE A 1 92 ? 8.896 -11.746 9.587 1.00 85.94 92 ILE A C 1
ATOM 717 O O . ILE A 1 92 ? 7.883 -12.363 9.935 1.00 85.94 92 ILE A O 1
ATOM 721 N N . SER A 1 93 ? 10.112 -12.015 10.050 1.00 83.75 93 SER A N 1
ATOM 722 C CA . SER A 1 93 ? 10.394 -13.068 11.015 1.00 83.75 93 SER A CA 1
ATOM 723 C C . SER A 1 93 ? 9.590 -12.902 12.306 1.00 83.75 93 SER A C 1
ATOM 725 O O . SER A 1 93 ? 9.509 -11.819 12.894 1.00 83.75 93 SER A O 1
ATOM 727 N N . GLN A 1 94 ? 9.056 -14.021 12.797 1.00 83.06 94 GLN A N 1
ATOM 728 C CA . GLN A 1 94 ? 8.450 -14.089 14.121 1.00 83.06 94 GLN A CA 1
ATOM 729 C C . GLN A 1 94 ? 9.504 -13.862 15.202 1.00 83.06 94 GLN A C 1
ATOM 731 O O . GLN A 1 94 ? 10.618 -14.393 15.146 1.00 83.06 94 GLN A O 1
ATOM 736 N N . ARG A 1 95 ? 9.140 -13.124 16.248 1.00 77.38 95 ARG A N 1
ATOM 737 C CA . ARG A 1 95 ? 10.017 -12.939 17.399 1.00 77.38 95 ARG A CA 1
ATOM 738 C C . ARG A 1 95 ? 9.889 -14.128 18.353 1.00 77.38 95 ARG A C 1
ATOM 740 O O . ARG A 1 95 ? 8.859 -14.312 18.986 1.00 77.38 95 ARG A O 1
ATOM 747 N N . LYS A 1 96 ? 10.956 -14.916 18.516 1.00 70.69 96 LYS A N 1
ATOM 748 C CA . LYS A 1 96 ? 10.971 -16.027 19.484 1.00 70.69 96 LYS A CA 1
ATOM 749 C C . LYS A 1 96 ? 10.873 -15.505 20.930 1.00 70.69 96 LYS A C 1
ATOM 751 O O . LYS A 1 96 ? 11.633 -14.619 21.323 1.00 70.69 96 LYS A O 1
ATOM 756 N N . GLY A 1 97 ? 9.972 -16.085 21.729 1.00 64.56 97 GLY A N 1
ATOM 757 C CA . GLY A 1 97 ? 9.957 -15.954 23.194 1.00 64.56 97 GLY A CA 1
ATOM 758 C C . GLY A 1 97 ? 9.216 -14.748 23.793 1.00 64.56 97 GLY A C 1
ATOM 759 O O . GLY A 1 97 ? 9.409 -14.459 24.971 1.00 64.56 97 GLY A O 1
ATOM 760 N N . ARG A 1 98 ? 8.380 -14.023 23.037 1.00 60.47 98 ARG A N 1
ATOM 761 C CA . ARG A 1 98 ? 7.478 -12.982 23.577 1.00 60.47 98 ARG A CA 1
ATOM 762 C C . ARG A 1 98 ? 6.115 -13.072 22.895 1.00 60.47 98 ARG A C 1
ATOM 764 O O . ARG A 1 98 ? 6.092 -13.360 21.713 1.00 60.47 98 ARG A O 1
ATOM 771 N N . ARG A 1 99 ? 5.031 -12.693 23.590 1.00 61.56 99 ARG A N 1
ATOM 772 C CA . ARG A 1 99 ? 3.652 -12.570 23.046 1.00 61.56 99 ARG A CA 1
ATOM 773 C C . ARG A 1 99 ? 3.503 -11.594 21.851 1.00 61.56 99 ARG A C 1
ATOM 775 O O . ARG A 1 99 ? 2.389 -11.323 21.421 1.00 61.56 99 ARG A O 1
ATOM 782 N N . HIS A 1 100 ? 4.590 -10.978 21.381 1.00 62.25 100 HIS A N 1
ATOM 783 C CA . HIS A 1 100 ? 4.584 -9.915 20.374 1.00 62.25 100 HIS A CA 1
ATOM 784 C C . HIS A 1 100 ? 5.228 -10.410 19.084 1.00 62.25 100 HIS A C 1
ATOM 786 O O . HIS A 1 100 ? 6.358 -10.898 19.118 1.00 62.25 100 HIS A O 1
ATOM 792 N N . GLY A 1 101 ? 4.548 -10.202 17.956 1.00 70.50 101 GLY A N 1
ATOM 793 C CA . GLY A 1 101 ? 4.984 -10.711 16.650 1.00 70.50 101 GLY A CA 1
ATOM 794 C C . GLY A 1 101 ? 4.399 -12.074 16.298 1.00 70.50 101 GLY A C 1
ATOM 795 O O . GLY A 1 101 ? 4.693 -12.604 15.225 1.00 70.50 101 GLY A O 1
ATOM 796 N N . ASP A 1 102 ? 3.557 -12.617 17.178 1.00 79.06 102 ASP A N 1
ATOM 797 C CA . ASP A 1 102 ? 2.822 -13.856 16.939 1.00 79.06 102 ASP A CA 1
ATOM 798 C C . ASP A 1 102 ? 1.686 -13.639 15.933 1.00 79.06 102 ASP A C 1
ATOM 800 O O . ASP A 1 102 ? 1.403 -14.529 15.136 1.00 79.06 102 ASP A O 1
ATOM 804 N N . SER A 1 103 ? 1.085 -12.441 15.910 1.00 86.38 103 SER A N 1
ATOM 805 C CA . SER A 1 103 ? 0.033 -12.085 14.952 1.00 86.38 103 SER A CA 1
ATOM 806 C C . SER A 1 103 ? 0.572 -11.367 13.708 1.00 86.38 103 SER A C 1
ATOM 808 O O . SER A 1 103 ? 1.607 -10.695 13.752 1.00 86.38 103 SER A O 1
ATOM 810 N N . LEU A 1 104 ? -0.166 -11.458 12.596 1.00 88.50 104 LEU A N 1
ATOM 811 C CA . LEU A 1 104 ? 0.136 -10.714 11.368 1.00 88.50 104 LEU A CA 1
ATOM 812 C C . LEU A 1 104 ? 0.087 -9.196 11.585 1.00 88.50 104 LEU A C 1
ATOM 814 O O . LEU A 1 104 ? 0.937 -8.484 11.057 1.00 88.50 104 LEU A O 1
ATOM 818 N N . HIS A 1 105 ? -0.848 -8.696 12.402 1.00 87.06 105 HIS A N 1
ATOM 819 C CA . HIS A 1 105 ? -0.938 -7.273 12.751 1.00 87.06 105 HIS A CA 1
ATOM 820 C C . HIS A 1 105 ? 0.309 -6.779 13.485 1.00 87.06 105 HIS A C 1
ATOM 822 O O . HIS A 1 105 ? 0.824 -5.711 13.159 1.00 87.06 105 HIS A O 1
ATOM 828 N N . ASP A 1 106 ? 0.841 -7.565 14.428 1.00 84.12 106 ASP A N 1
ATOM 829 C CA . ASP A 1 106 ? 2.091 -7.216 15.110 1.00 84.12 106 ASP A CA 1
ATOM 830 C C . ASP A 1 106 ? 3.254 -7.146 14.109 1.00 84.12 106 ASP A C 1
ATOM 832 O O . ASP A 1 106 ? 4.076 -6.227 14.155 1.00 84.12 106 ASP A O 1
ATOM 836 N N . ARG A 1 107 ? 3.343 -8.123 13.198 1.00 87.56 107 ARG A N 1
ATOM 837 C CA . ARG A 1 107 ? 4.397 -8.164 12.174 1.00 87.56 107 ARG A CA 1
ATOM 838 C C . ARG A 1 107 ? 4.286 -6.984 11.215 1.00 87.56 107 ARG A C 1
ATOM 840 O O . ARG A 1 107 ? 5.288 -6.316 10.964 1.00 87.56 107 ARG A O 1
ATOM 847 N N . LEU A 1 108 ? 3.077 -6.662 10.759 1.00 88.31 108 LEU A N 1
ATOM 848 C CA . LEU A 1 108 ? 2.812 -5.470 9.960 1.00 88.31 108 LEU A CA 1
ATOM 849 C C . LEU A 1 108 ? 3.258 -4.203 10.698 1.00 88.31 108 LEU A C 1
ATOM 851 O O . LEU A 1 108 ? 3.999 -3.396 10.135 1.00 88.31 108 LEU A O 1
ATOM 855 N N . PHE A 1 109 ? 2.900 -4.059 11.973 1.00 86.50 109 PHE A N 1
ATOM 856 C CA . PHE A 1 109 ? 3.342 -2.938 12.801 1.00 86.50 109 PHE A CA 1
ATOM 857 C C . PHE A 1 109 ? 4.872 -2.822 12.841 1.00 86.50 109 PHE A C 1
ATOM 859 O O . PHE A 1 109 ? 5.430 -1.740 12.633 1.00 86.50 109 PHE A O 1
ATOM 866 N N . TYR A 1 110 ? 5.569 -3.943 13.041 1.00 85.19 110 TYR A N 1
ATOM 867 C CA . TYR A 1 110 ? 7.027 -3.969 13.005 1.00 85.19 110 TYR A CA 1
ATOM 868 C C . TYR A 1 110 ? 7.590 -3.559 11.644 1.00 85.19 110 TYR A C 1
ATOM 870 O O . TYR A 1 110 ? 8.576 -2.828 11.600 1.00 85.19 110 TYR A O 1
ATOM 878 N N . SER A 1 111 ? 6.974 -3.973 10.539 1.00 85.25 111 SER A N 1
ATOM 879 C CA . SER A 1 111 ? 7.430 -3.603 9.194 1.00 85.25 111 SER A CA 1
ATOM 880 C C . SER A 1 111 ? 7.419 -2.090 8.962 1.00 85.25 111 SER A C 1
ATOM 882 O O . SER A 1 111 ? 8.361 -1.549 8.383 1.00 85.25 111 SER A O 1
ATOM 884 N N . ILE A 1 112 ? 6.397 -1.408 9.489 1.00 85.12 112 ILE A N 1
ATOM 885 C CA . ILE A 1 112 ? 6.184 0.032 9.326 1.00 85.12 112 ILE A CA 1
ATOM 886 C C . ILE A 1 112 ? 7.152 0.808 10.218 1.00 85.12 112 ILE A C 1
ATOM 888 O O . ILE A 1 112 ? 7.867 1.696 9.760 1.00 85.12 112 ILE A O 1
ATOM 892 N N . TYR A 1 113 ? 7.199 0.468 11.507 1.00 83.31 113 TYR A N 1
ATOM 893 C CA . TYR A 1 113 ? 7.913 1.273 12.502 1.00 83.31 113 TYR A CA 1
ATOM 894 C C . TYR A 1 113 ? 9.311 0.755 12.839 1.00 83.31 113 TYR A C 1
ATOM 896 O O . TYR A 1 113 ? 10.022 1.382 13.630 1.00 83.31 113 TYR A O 1
ATOM 904 N N . ARG A 1 114 ? 9.699 -0.403 12.286 1.00 83.38 114 ARG A N 1
ATOM 905 C CA . ARG A 1 114 ? 10.944 -1.143 12.577 1.00 83.38 114 ARG A CA 1
ATOM 906 C C . ARG A 1 114 ? 11.178 -1.361 14.071 1.00 83.38 114 ARG A C 1
ATOM 908 O O . ARG A 1 114 ? 12.307 -1.486 14.545 1.00 83.38 114 ARG A O 1
ATOM 915 N N . ARG A 1 115 ? 10.093 -1.376 14.845 1.00 77.38 115 ARG A N 1
ATOM 916 C CA . ARG A 1 115 ? 10.093 -1.452 16.303 1.00 77.38 115 ARG A CA 1
ATOM 917 C C . ARG A 1 115 ? 8.875 -2.229 16.756 1.00 77.38 115 ARG A C 1
ATOM 919 O O . ARG A 1 115 ? 7.765 -1.916 16.366 1.00 77.38 115 ARG A O 1
ATOM 926 N N . TRP A 1 116 ? 9.095 -3.197 17.637 1.00 70.06 116 TRP A N 1
ATOM 927 C CA . TRP A 1 116 ? 8.019 -3.905 18.339 1.00 70.06 116 TRP A CA 1
ATOM 928 C C . TRP A 1 116 ? 7.470 -3.095 19.520 1.00 70.06 116 TRP A C 1
ATOM 930 O O . TRP A 1 116 ? 6.417 -3.407 20.056 1.00 70.06 116 TRP A O 1
ATOM 940 N N . LYS A 1 117 ? 8.227 -2.082 19.963 1.00 65.06 117 LYS A N 1
ATOM 941 C CA . LYS A 1 117 ? 7.878 -1.176 21.055 1.00 65.06 117 LYS A CA 1
ATOM 942 C C . LYS A 1 117 ? 8.580 0.154 20.838 1.00 65.06 117 LYS A C 1
ATOM 944 O O . LYS A 1 117 ? 9.761 0.195 20.489 1.00 65.06 117 LYS A O 1
ATOM 949 N N . LYS A 1 118 ? 7.872 1.240 21.096 1.00 56.94 118 LYS A N 1
ATOM 950 C CA . LYS A 1 118 ? 8.440 2.579 21.168 1.00 56.94 118 LYS A CA 1
ATOM 951 C C . LYS A 1 118 ? 8.253 2.995 22.635 1.00 56.94 118 LYS A C 1
ATOM 953 O O . LYS A 1 118 ? 7.135 2.970 23.143 1.00 56.94 118 LYS A O 1
ATOM 958 N N . GLN A 1 119 ? 9.351 3.178 23.382 1.00 54.69 119 GLN A N 1
ATOM 959 C CA . GLN A 1 119 ? 9.249 3.599 24.787 1.00 54.69 119 GLN A CA 1
ATOM 960 C C . GLN A 1 119 ? 8.444 4.909 24.820 1.00 54.69 119 GLN A C 1
ATOM 962 O O . GLN A 1 119 ? 8.690 5.797 24.006 1.00 54.69 119 GLN A O 1
ATOM 967 N N . ASN A 1 120 ? 7.439 4.984 25.696 1.00 54.38 120 ASN A N 1
ATOM 968 C CA . ASN A 1 120 ? 6.587 6.162 25.912 1.00 54.38 120 ASN A CA 1
ATOM 969 C C . ASN A 1 120 ? 5.736 6.613 24.710 1.00 54.38 120 ASN A C 1
ATOM 971 O O . ASN A 1 120 ? 5.336 7.769 24.638 1.00 54.38 120 ASN A O 1
ATOM 975 N N . THR A 1 121 ? 5.462 5.728 23.751 1.00 53.84 121 THR A N 1
ATOM 976 C CA . THR A 1 121 ? 4.584 6.037 22.612 1.00 53.84 121 THR A CA 1
ATOM 977 C C . THR A 1 121 ? 3.607 4.890 22.402 1.00 53.84 121 THR A C 1
ATOM 979 O O . THR A 1 121 ? 3.956 3.822 21.896 1.00 53.84 121 THR A O 1
ATOM 982 N N . THR A 1 122 ? 2.376 5.112 22.849 1.00 57.03 122 THR A N 1
ATOM 983 C CA . THR A 1 122 ? 1.242 4.223 22.618 1.00 57.03 122 THR A CA 1
ATOM 984 C C . THR A 1 122 ? 0.852 4.350 21.151 1.00 57.03 122 THR A C 1
ATOM 986 O O . THR A 1 122 ? 0.499 5.439 20.699 1.00 57.03 122 THR A O 1
ATOM 989 N N . PHE A 1 123 ? 0.958 3.269 20.380 1.00 66.25 123 PHE A N 1
ATOM 990 C CA . PHE A 1 123 ? 0.273 3.231 19.096 1.00 66.25 123 PHE A CA 1
ATOM 991 C C . PHE A 1 123 ? -1.204 3.011 19.407 1.00 66.25 123 PHE A C 1
ATOM 993 O O . PHE A 1 123 ? -1.583 1.962 19.917 1.00 66.25 123 PHE A O 1
ATOM 1000 N N . ILE A 1 124 ? -2.021 4.028 19.163 1.00 67.94 124 ILE A N 1
ATOM 1001 C CA . ILE A 1 124 ? -3.468 3.926 19.321 1.00 67.94 124 ILE A CA 1
ATOM 1002 C C . ILE A 1 124 ? -4.025 3.715 17.923 1.00 67.94 124 ILE A C 1
ATOM 1004 O O . ILE A 1 124 ? -3.866 4.576 17.056 1.00 67.94 124 ILE A O 1
ATOM 1008 N N . GLY A 1 125 ? -4.616 2.550 17.695 1.00 71.19 125 GLY A N 1
ATOM 1009 C CA . GLY A 1 125 ? -5.021 2.141 16.365 1.00 71.19 125 GLY A CA 1
ATOM 1010 C C . GLY A 1 125 ? -5.871 0.885 16.353 1.00 71.19 125 GLY A C 1
ATOM 1011 O O . GLY A 1 125 ? -6.047 0.233 17.380 1.00 71.19 125 GLY A O 1
ATOM 1012 N N . GLY A 1 126 ? -6.387 0.565 15.172 1.00 75.44 126 GLY A N 1
ATOM 1013 C CA . GLY A 1 126 ? -7.188 -0.625 14.904 1.00 75.44 126 GLY A CA 1
ATOM 1014 C C . GLY A 1 126 ? -6.536 -1.497 13.836 1.00 75.44 126 GLY A C 1
ATOM 1015 O O . GLY A 1 126 ? -5.797 -0.999 12.983 1.00 75.44 126 GLY A O 1
ATOM 1016 N N . GLY A 1 127 ? -6.804 -2.798 13.893 1.00 82.56 127 GLY A N 1
ATOM 1017 C CA . GLY A 1 127 ? -6.427 -3.762 12.873 1.00 82.56 127 GLY A CA 1
ATOM 1018 C C . GLY A 1 127 ? -7.632 -4.209 12.052 1.00 82.56 127 GLY A C 1
ATOM 1019 O O . GLY A 1 127 ? -8.778 -4.178 12.497 1.00 82.56 127 GLY A O 1
ATOM 1020 N N . PHE A 1 128 ? -7.383 -4.649 10.832 1.00 85.38 128 PHE A N 1
ATOM 1021 C CA . PHE A 1 128 ? -8.385 -5.339 10.025 1.00 85.38 128 PHE A CA 1
ATOM 1022 C C . PHE A 1 128 ? -7.699 -6.355 9.124 1.00 85.38 128 PHE A C 1
ATOM 1024 O O . PHE A 1 128 ? -6.478 -6.314 8.957 1.00 85.38 128 PHE A O 1
ATOM 1031 N N . SER A 1 129 ? -8.463 -7.297 8.599 1.00 87.88 129 SER A N 1
ATOM 1032 C CA . SER A 1 129 ? -7.970 -8.347 7.723 1.00 87.88 129 SER A CA 1
ATOM 1033 C C . SER A 1 129 ? -8.987 -8.678 6.642 1.00 87.88 129 SER A C 1
ATOM 1035 O O . SER A 1 129 ? -10.189 -8.596 6.867 1.00 87.88 129 SER A O 1
ATOM 1037 N N . HIS A 1 130 ? -8.488 -9.046 5.471 1.00 88.62 130 HIS A N 1
ATOM 1038 C CA . HIS A 1 130 ? -9.249 -9.700 4.416 1.00 88.62 130 HIS A CA 1
ATOM 1039 C C . HIS A 1 130 ? -8.784 -11.147 4.361 1.00 88.62 130 HIS A C 1
ATOM 1041 O O . HIS A 1 130 ? -7.596 -11.376 4.117 1.00 88.62 130 HIS A O 1
ATOM 1047 N N . VAL A 1 131 ? -9.681 -12.089 4.633 1.00 85.44 131 VAL A N 1
ATOM 1048 C CA . VAL A 1 131 ? -9.393 -13.526 4.591 1.00 85.44 131 VAL A CA 1
ATOM 1049 C C . VAL A 1 131 ? -10.541 -14.219 3.880 1.00 85.44 131 VAL A C 1
ATOM 1051 O O . VAL A 1 131 ? -11.692 -13.980 4.230 1.00 85.44 131 VAL A O 1
ATOM 1054 N N . ASP A 1 132 ? -10.233 -15.039 2.876 1.00 86.44 132 ASP A N 1
ATOM 1055 C CA . ASP A 1 132 ? -11.216 -15.871 2.167 1.00 86.44 132 ASP A CA 1
ATOM 1056 C C . ASP A 1 132 ? -12.446 -15.082 1.662 1.00 86.44 132 ASP A C 1
ATOM 1058 O O . ASP A 1 132 ? -13.589 -15.508 1.806 1.00 86.44 132 ASP A O 1
ATOM 1062 N N . ASN A 1 133 ? -12.202 -13.916 1.047 1.00 81.31 133 ASN A N 1
ATOM 1063 C CA . ASN A 1 133 ? -13.209 -12.961 0.549 1.00 81.31 133 ASN A CA 1
ATOM 1064 C C . ASN A 1 133 ? -14.043 -12.234 1.619 1.00 81.31 133 ASN A C 1
ATOM 1066 O O . ASN A 1 133 ? -15.013 -11.548 1.282 1.00 81.31 133 ASN A O 1
ATOM 1070 N N . GLU A 1 134 ? -13.666 -12.324 2.895 1.00 86.00 134 GLU A N 1
ATOM 1071 C CA . GLU A 1 134 ? -14.356 -11.640 3.985 1.00 86.00 134 GLU A CA 1
ATOM 1072 C C . GLU A 1 134 ? -13.463 -10.614 4.687 1.00 86.00 134 GLU A C 1
ATOM 1074 O O . GLU A 1 134 ? -12.318 -10.877 5.065 1.00 86.00 134 GLU A O 1
ATOM 1079 N N . TRP A 1 135 ? -14.017 -9.417 4.905 1.00 83.31 135 TRP A N 1
ATOM 1080 C CA . TRP A 1 135 ? -13.389 -8.401 5.745 1.00 83.31 135 TRP A CA 1
ATOM 1081 C C . TRP A 1 135 ? -13.749 -8.637 7.208 1.00 83.31 135 TRP A C 1
ATOM 1083 O O . TRP A 1 135 ? -14.914 -8.594 7.599 1.00 83.31 135 TRP A O 1
ATOM 1093 N N . THR A 1 136 ? -12.722 -8.831 8.023 1.00 82.81 136 THR A N 1
ATOM 1094 C CA . THR A 1 136 ? -12.809 -8.973 9.472 1.00 82.81 136 THR A CA 1
ATOM 1095 C C . THR A 1 136 ? -12.116 -7.791 10.134 1.00 82.81 136 THR A C 1
ATOM 1097 O O . THR A 1 136 ? -10.982 -7.439 9.807 1.00 82.81 136 THR A O 1
ATOM 1100 N N . PHE A 1 137 ? -12.798 -7.146 11.075 1.00 76.81 137 PHE A N 1
ATOM 1101 C CA . PHE A 1 137 ? -12.251 -6.004 11.797 1.00 76.81 137 PHE A CA 1
ATOM 1102 C C . PHE A 1 137 ? -11.815 -6.458 13.186 1.00 76.81 137 PHE A C 1
ATOM 1104 O O . PHE A 1 137 ? -12.608 -6.997 13.954 1.00 76.81 137 PHE A O 1
ATOM 1111 N N . ILE A 1 138 ? -10.537 -6.260 13.501 1.00 67.94 138 ILE A N 1
ATOM 1112 C CA . ILE A 1 138 ? -9.961 -6.626 14.792 1.00 67.94 138 ILE A CA 1
ATOM 1113 C C . ILE A 1 138 ? -9.433 -5.350 15.423 1.00 67.94 138 ILE A C 1
ATOM 1115 O O . ILE A 1 138 ? -8.325 -4.894 15.135 1.00 67.94 138 ILE A O 1
ATOM 1119 N N . CYS A 1 139 ? -10.212 -4.766 16.326 1.00 58.91 139 CYS A N 1
ATOM 1120 C CA . CYS A 1 139 ? -9.683 -3.677 17.122 1.00 58.91 139 CYS A CA 1
ATOM 1121 C C . CYS A 1 139 ? -8.709 -4.264 18.123 1.00 58.91 139 CYS A C 1
ATOM 1123 O O . CYS A 1 139 ? -9.099 -4.980 19.044 1.00 58.91 139 CYS A O 1
ATOM 1125 N N . ARG A 1 140 ? -7.434 -3.963 17.938 1.00 57.94 140 ARG A N 1
ATOM 1126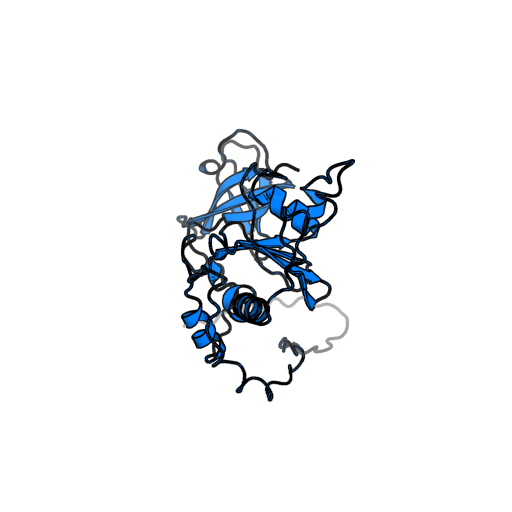 C CA . ARG A 1 140 ? -6.435 -4.251 18.944 1.00 57.94 140 ARG A CA 1
ATOM 1127 C C . ARG A 1 140 ? -5.577 -3.020 19.092 1.00 57.94 140 ARG A C 1
ATOM 1129 O O . ARG A 1 140 ? -4.895 -2.623 18.149 1.00 57.94 140 ARG A O 1
ATOM 1136 N N . THR A 1 141 ? -5.580 -2.453 20.292 1.00 56.22 141 THR A N 1
ATOM 1137 C CA . THR A 1 141 ? -4.572 -1.458 20.638 1.00 56.22 141 THR A CA 1
ATOM 1138 C C . THR A 1 141 ? -3.247 -2.192 20.741 1.00 56.22 141 THR A C 1
ATOM 1140 O O . THR A 1 141 ? -3.011 -2.981 21.657 1.00 56.22 141 THR A O 1
ATOM 1143 N N . LEU A 1 142 ? -2.381 -1.991 19.754 1.00 57.75 142 LEU A N 1
ATOM 1144 C CA . LEU A 1 142 ? -1.043 -2.554 19.801 1.00 57.75 142 LEU A CA 1
ATOM 1145 C C . LEU A 1 142 ? -0.247 -1.754 20.838 1.00 57.75 142 LEU A C 1
ATOM 1147 O O . LEU A 1 142 ? -0.076 -0.548 20.675 1.00 57.75 142 LEU A O 1
ATOM 1151 N N . ASN A 1 143 ? 0.275 -2.435 21.869 1.00 54.59 143 ASN A N 1
ATOM 1152 C CA . ASN A 1 143 ? 1.189 -1.896 22.896 1.00 54.59 143 ASN A CA 1
ATOM 1153 C C . ASN A 1 143 ? 0.552 -1.267 24.164 1.00 54.59 143 ASN A C 1
ATOM 1155 O O . ASN A 1 143 ? 1.264 -0.575 24.893 1.00 54.59 143 ASN A O 1
ATOM 1159 N N . THR A 1 144 ? -0.719 -1.534 24.492 1.00 52.66 144 THR A N 1
ATOM 1160 C CA . THR A 1 144 ? -1.236 -1.372 25.870 1.00 52.66 144 THR A CA 1
ATOM 1161 C C . THR A 1 144 ? -1.412 -2.744 26.516 1.00 52.66 144 THR A C 1
ATOM 1163 O O . THR A 1 144 ? -1.932 -3.670 25.904 1.00 52.66 144 THR A O 1
ATOM 1166 N N . GLU A 1 145 ? -0.931 -2.909 27.750 1.00 49.47 145 GLU A N 1
ATOM 1167 C CA . GLU A 1 145 ? -1.037 -4.186 28.471 1.00 49.47 145 GLU A CA 1
ATOM 1168 C C . GLU A 1 145 ? -2.466 -4.486 28.955 1.00 49.47 145 GLU A C 1
ATOM 1170 O O . GLU A 1 145 ? -2.682 -5.580 29.461 1.00 49.47 145 GLU A O 1
ATOM 1175 N N . ASN A 1 146 ? -3.429 -3.562 28.805 1.00 46.66 146 ASN A N 1
ATOM 1176 C CA . ASN A 1 146 ? -4.655 -3.625 29.604 1.00 46.66 146 ASN A CA 1
ATOM 1177 C C . ASN A 1 146 ? -5.960 -3.075 29.012 1.00 46.66 146 ASN A C 1
ATOM 1179 O O . ASN A 1 146 ? -6.913 -2.980 29.769 1.00 46.66 146 ASN A O 1
ATOM 1183 N N . ASP A 1 147 ? -6.077 -2.776 27.717 1.00 50.25 147 ASP A N 1
ATOM 1184 C CA . ASP A 1 147 ? -7.390 -2.374 27.187 1.00 50.25 147 ASP A CA 1
ATOM 1185 C C . ASP A 1 147 ? -7.696 -3.048 25.851 1.00 50.25 147 ASP A C 1
ATOM 1187 O O . ASP A 1 147 ? -7.178 -2.664 24.795 1.00 50.25 147 ASP A O 1
ATOM 1191 N N . ASP A 1 148 ? -8.600 -4.030 25.907 1.00 51.34 148 ASP A N 1
ATOM 1192 C CA . ASP A 1 148 ? -9.428 -4.431 24.773 1.00 51.34 148 ASP A CA 1
ATOM 1193 C C . ASP A 1 148 ? -10.317 -3.235 24.409 1.00 51.34 148 ASP A C 1
ATOM 1195 O O . ASP A 1 148 ? -11.481 -3.119 24.794 1.00 51.34 148 ASP A O 1
ATOM 1199 N N . HIS A 1 149 ? -9.752 -2.274 23.682 1.00 51.81 149 HIS A N 1
ATOM 1200 C CA . HIS A 1 149 ? -10.563 -1.290 22.988 1.00 51.81 149 HIS A CA 1
ATOM 1201 C C . HIS A 1 149 ? -11.328 -2.031 21.905 1.00 51.81 149 HIS A C 1
ATOM 1203 O O . HIS A 1 149 ? -10.799 -2.253 20.825 1.00 51.81 149 HIS A O 1
ATOM 1209 N N . HIS A 1 150 ? -12.566 -2.427 22.186 1.00 55.41 150 HIS A N 1
ATOM 1210 C CA . HIS A 1 150 ? -13.498 -2.840 21.146 1.00 55.41 150 HIS A CA 1
ATOM 1211 C C . HIS A 1 150 ? -13.601 -1.722 20.098 1.00 55.41 150 HIS A C 1
ATOM 1213 O O . HIS A 1 150 ? -13.642 -0.541 20.465 1.00 55.41 150 HIS A O 1
ATOM 1219 N N . LEU A 1 151 ? -13.633 -2.082 18.805 1.00 57.44 151 LEU A N 1
ATOM 1220 C CA . LEU A 1 151 ? -13.915 -1.106 17.748 1.00 57.44 151 LEU A CA 1
ATOM 1221 C C . LEU A 1 151 ? -15.227 -0.440 18.132 1.00 57.44 151 LEU A C 1
ATOM 1223 O O . LEU A 1 151 ? -16.225 -1.109 18.423 1.00 57.44 151 LEU A O 1
ATOM 1227 N N . LYS A 1 152 ? -15.245 0.888 18.122 1.00 68.94 152 LYS A N 1
ATOM 1228 C CA . LYS A 1 152 ? -16.536 1.555 18.120 1.00 68.94 152 LYS A CA 1
ATOM 1229 C C . LYS A 1 152 ? -17.158 1.281 16.757 1.00 68.94 152 LYS A C 1
ATOM 1231 O O . LYS A 1 152 ? -16.473 1.326 15.742 1.00 68.94 152 LYS A O 1
ATOM 1236 N N . LYS A 1 153 ? -18.476 1.083 16.718 1.00 71.94 153 LYS A N 1
ATOM 1237 C CA . LYS A 1 153 ? -19.261 0.921 15.476 1.00 71.94 153 LYS A CA 1
ATOM 1238 C C . LYS A 1 153 ? -18.929 1.976 14.404 1.00 71.94 153 LYS A C 1
ATOM 1240 O O . LYS A 1 153 ? -19.058 1.729 13.213 1.00 71.94 153 LYS A O 1
ATOM 1245 N N . PHE A 1 154 ? -18.514 3.165 14.834 1.00 70.38 154 PHE A N 1
ATOM 1246 C CA . PHE A 1 154 ? -18.065 4.254 13.972 1.00 70.38 154 PHE A CA 1
ATOM 1247 C C . PHE A 1 154 ? -16.792 3.927 13.174 1.00 70.38 154 PHE A C 1
ATOM 1249 O O . PHE A 1 154 ? -16.723 4.219 11.983 1.00 70.38 154 PHE A O 1
ATOM 1256 N N . ASP A 1 155 ? -15.814 3.288 13.806 1.00 72.69 155 ASP A N 1
ATOM 1257 C CA . ASP A 1 155 ? -14.509 2.980 13.223 1.00 72.69 155 ASP A CA 1
ATOM 1258 C C . ASP A 1 155 ? -14.659 1.922 12.122 1.00 72.69 155 ASP A C 1
ATOM 1260 O O . ASP A 1 155 ? -14.083 2.051 11.043 1.00 72.69 155 ASP A O 1
ATOM 1264 N N . GLU A 1 156 ? -15.514 0.922 12.364 1.00 75.38 156 GLU A N 1
ATOM 1265 C CA . GLU A 1 156 ? -15.896 -0.087 11.370 1.00 75.38 156 GLU A CA 1
ATOM 1266 C C . GLU A 1 156 ? -16.543 0.566 10.149 1.00 75.38 156 GLU A C 1
ATOM 1268 O O . GLU A 1 156 ? -16.196 0.241 9.015 1.00 75.38 156 GLU A O 1
ATOM 1273 N N . ILE A 1 157 ? -17.449 1.528 10.368 1.00 77.25 157 ILE A N 1
ATOM 1274 C CA . ILE A 1 157 ? -18.090 2.269 9.279 1.00 77.25 157 ILE A CA 1
ATOM 1275 C C . ILE A 1 157 ? -17.030 3.011 8.466 1.00 77.25 157 ILE A C 1
ATOM 1277 O O . ILE A 1 157 ? -16.977 2.827 7.254 1.00 77.25 157 ILE A O 1
ATOM 1281 N N . ILE A 1 158 ? -16.167 3.804 9.107 1.00 76.31 158 ILE A N 1
ATOM 1282 C CA . ILE A 1 158 ? -15.120 4.569 8.418 1.00 76.31 158 ILE A CA 1
ATOM 1283 C C . ILE A 1 158 ? -14.193 3.656 7.611 1.00 76.31 158 ILE A C 1
ATOM 1285 O O . ILE A 1 158 ? -13.938 3.924 6.434 1.00 76.31 158 ILE A O 1
ATOM 1289 N N . LEU A 1 159 ? -13.704 2.571 8.213 1.00 78.75 159 LEU A N 1
ATOM 1290 C CA . LEU A 1 159 ? -12.824 1.630 7.525 1.00 78.75 159 LEU A CA 1
ATOM 1291 C C . LEU A 1 159 ? -13.537 0.982 6.340 1.00 78.75 159 LEU A C 1
ATOM 1293 O O . LEU A 1 159 ? -12.967 0.915 5.252 1.00 78.75 159 LEU A O 1
ATOM 1297 N N . GLN A 1 160 ? -14.801 0.594 6.504 1.00 80.94 160 GLN A N 1
ATOM 1298 C CA . GLN A 1 160 ? -15.602 0.059 5.410 1.00 80.94 160 GLN A CA 1
ATOM 1299 C C . GLN A 1 160 ? -15.769 1.077 4.274 1.00 80.94 160 GLN A C 1
ATOM 1301 O O . GLN A 1 160 ? -15.695 0.696 3.106 1.00 80.94 160 GLN A O 1
ATOM 1306 N N . LEU A 1 161 ? -15.957 2.366 4.586 1.00 80.69 161 LEU A N 1
ATOM 1307 C CA . LEU A 1 161 ? -16.039 3.421 3.573 1.00 80.69 161 LEU A CA 1
ATOM 1308 C C . LEU A 1 161 ? -14.740 3.538 2.780 1.00 80.69 161 LEU A C 1
ATOM 1310 O O . LEU A 1 161 ? -14.784 3.617 1.552 1.00 80.69 161 LEU A O 1
ATOM 1314 N N . ILE A 1 162 ? -13.597 3.524 3.464 1.00 83.50 162 ILE A N 1
ATOM 1315 C CA . ILE A 1 162 ? -12.280 3.604 2.824 1.00 83.50 162 ILE A CA 1
ATOM 1316 C C . ILE A 1 162 ? -12.040 2.387 1.946 1.00 83.50 162 ILE A C 1
ATOM 1318 O O . ILE A 1 162 ? -11.673 2.537 0.780 1.00 83.50 162 ILE A O 1
ATOM 1322 N N . ILE A 1 163 ? -12.281 1.194 2.488 1.00 83.25 163 ILE A N 1
ATOM 1323 C CA . ILE A 1 163 ? -12.109 -0.069 1.778 1.00 83.25 163 ILE A CA 1
ATOM 1324 C C . ILE A 1 163 ? -12.971 -0.064 0.510 1.00 83.25 163 ILE A C 1
ATOM 1326 O O . ILE A 1 163 ? -12.438 -0.181 -0.594 1.00 83.25 163 ILE A O 1
ATOM 1330 N N . ASN A 1 164 ? -14.274 0.191 0.646 1.00 79.00 164 ASN A N 1
ATOM 1331 C CA . ASN A 1 164 ? -15.228 0.093 -0.459 1.00 79.00 164 ASN A CA 1
ATOM 1332 C C . ASN A 1 164 ? -15.056 1.182 -1.518 1.00 79.00 164 ASN A C 1
ATOM 1334 O O . ASN A 1 164 ? -15.193 0.910 -2.710 1.00 79.00 164 ASN A O 1
ATOM 1338 N N . ASN A 1 165 ? -14.805 2.428 -1.113 1.00 76.50 165 ASN A N 1
ATOM 1339 C CA . ASN A 1 165 ? -14.840 3.552 -2.050 1.00 76.50 165 ASN A CA 1
ATOM 1340 C C . ASN A 1 165 ? -13.468 3.886 -2.620 1.00 76.50 165 ASN A C 1
ATOM 1342 O O . ASN A 1 165 ? -13.381 4.377 -3.749 1.00 76.50 165 ASN A O 1
ATOM 1346 N N . ILE A 1 166 ? -12.405 3.635 -1.859 1.00 80.50 166 ILE A N 1
ATOM 1347 C CA . ILE A 1 166 ? -11.073 4.130 -2.192 1.00 80.50 166 ILE A CA 1
ATOM 1348 C C . ILE A 1 166 ? -10.113 2.984 -2.439 1.00 80.50 166 ILE A C 1
ATOM 1350 O O . ILE A 1 166 ? -9.451 2.994 -3.473 1.00 80.50 166 ILE A O 1
ATOM 1354 N N . TYR A 1 167 ? -10.016 2.028 -1.519 1.00 82.38 167 TYR A N 1
ATOM 1355 C CA . TYR A 1 167 ? -8.948 1.038 -1.558 1.00 82.38 167 TYR A CA 1
ATOM 1356 C C . TYR A 1 167 ? -9.195 -0.061 -2.593 1.00 82.38 167 TYR A C 1
ATOM 1358 O O . TYR A 1 167 ? -8.333 -0.253 -3.449 1.00 82.38 167 TYR A O 1
ATOM 1366 N N . ILE A 1 168 ? -10.379 -0.692 -2.587 1.00 81.62 168 ILE A N 1
ATOM 1367 C CA . ILE A 1 168 ? -10.775 -1.730 -3.562 1.00 81.62 168 ILE A CA 1
ATOM 1368 C C . ILE A 1 168 ? -10.811 -1.160 -4.984 1.00 81.62 168 ILE A C 1
ATOM 1370 O O . ILE A 1 168 ? -10.330 -1.778 -5.922 1.00 81.62 168 ILE A O 1
ATOM 1374 N N . ASN A 1 169 ? -11.327 0.060 -5.145 1.00 76.75 169 ASN A N 1
ATOM 1375 C CA . ASN A 1 169 ? -11.336 0.753 -6.439 1.00 76.75 169 ASN A CA 1
ATOM 1376 C C . ASN A 1 169 ? -10.000 1.443 -6.759 1.00 76.75 169 ASN A C 1
ATOM 1378 O O . ASN A 1 169 ? -9.916 2.202 -7.723 1.00 76.75 169 ASN A O 1
ATOM 1382 N N . HIS A 1 170 ? -8.993 1.285 -5.895 1.00 79.75 170 HIS A N 1
ATOM 1383 C CA . HIS A 1 170 ? -7.653 1.853 -6.029 1.00 79.75 170 HIS A CA 1
ATOM 1384 C C . HIS A 1 170 ? -7.592 3.357 -6.350 1.00 79.75 170 HIS A C 1
ATOM 1386 O O . HIS A 1 170 ? -6.601 3.845 -6.892 1.00 79.75 170 HIS A O 1
ATOM 1392 N N . ARG A 1 171 ? -8.622 4.136 -5.997 1.00 80.06 171 ARG A N 1
ATOM 1393 C CA . ARG A 1 171 ? -8.688 5.575 -6.316 1.00 80.06 171 ARG A CA 1
ATOM 1394 C C . ARG A 1 171 ? -7.536 6.358 -5.697 1.00 80.06 171 ARG A C 1
ATOM 1396 O O . ARG A 1 171 ? -7.115 7.374 -6.239 1.00 80.06 171 ARG A O 1
ATOM 1403 N N . TRP A 1 172 ? -7.025 5.874 -4.569 1.00 83.75 172 TRP A N 1
ATOM 1404 C CA . TRP A 1 172 ? -5.875 6.455 -3.887 1.00 83.75 172 TRP A CA 1
ATOM 1405 C C . TRP A 1 172 ? -4.595 6.417 -4.722 1.00 83.75 172 TRP A C 1
ATOM 1407 O O . TRP A 1 172 ? -3.741 7.280 -4.532 1.00 83.75 172 TRP A O 1
ATOM 1417 N N . LEU A 1 173 ? -4.465 5.488 -5.677 1.00 82.75 173 LEU A N 1
ATOM 1418 C CA . LEU A 1 173 ? -3.304 5.442 -6.564 1.00 82.75 173 LEU A CA 1
ATOM 1419 C C . LEU A 1 173 ? -3.178 6.721 -7.395 1.00 82.75 173 LEU A C 1
ATOM 1421 O O . LEU A 1 173 ? -2.057 7.172 -7.609 1.00 82.75 173 LEU A O 1
ATOM 1425 N N . GLY A 1 174 ? -4.295 7.348 -7.778 1.00 82.12 174 GLY A N 1
ATOM 1426 C CA . GLY A 1 174 ? -4.299 8.622 -8.510 1.00 82.12 174 GLY A CA 1
ATOM 1427 C C . GLY A 1 174 ? -4.161 9.861 -7.643 1.00 82.12 174 GLY A C 1
ATOM 1428 O O . GLY A 1 174 ? -3.968 10.960 -8.157 1.00 82.12 174 GLY A O 1
ATOM 1429 N N . MET A 1 175 ? -4.224 9.701 -6.325 1.00 85.88 175 MET A N 1
ATOM 1430 C CA . MET A 1 175 ? -4.026 10.794 -5.385 1.00 85.88 175 MET A CA 1
ATOM 1431 C C . MET A 1 175 ? -2.537 10.971 -5.097 1.00 85.88 175 MET A C 1
ATOM 1433 O O . MET A 1 175 ? -1.788 9.988 -5.020 1.00 85.88 175 MET A O 1
ATOM 1437 N N . HIS A 1 176 ? -2.124 12.218 -4.854 1.00 87.06 176 HIS A N 1
ATOM 1438 C CA . HIS A 1 176 ? -0.788 12.518 -4.335 1.00 87.06 176 HIS A CA 1
ATOM 1439 C C . HIS A 1 176 ? -0.490 11.650 -3.097 1.00 87.06 176 HIS A C 1
ATOM 1441 O O . HIS A 1 176 ? -1.412 11.442 -2.304 1.00 87.06 176 HIS A O 1
ATOM 1447 N N . PRO A 1 177 ? 0.747 11.140 -2.914 1.00 86.94 177 PRO A N 1
ATOM 1448 C CA . PRO A 1 177 ? 1.133 10.343 -1.755 1.00 86.94 177 PRO A CA 1
ATOM 1449 C C . PRO A 1 177 ? 0.620 10.927 -0.446 1.00 86.94 177 PRO A C 1
ATOM 1451 O O . PRO A 1 177 ? -0.139 10.245 0.210 1.00 86.94 177 PRO A O 1
ATOM 1454 N N . ASP A 1 178 ? 0.891 12.203 -0.167 1.00 88.38 178 ASP A N 1
ATOM 1455 C CA . ASP A 1 178 ? 0.492 12.878 1.081 1.00 88.38 178 ASP A CA 1
ATOM 1456 C C . ASP A 1 178 ? -0.969 13.370 1.129 1.00 88.38 178 ASP A C 1
ATOM 1458 O O . ASP A 1 178 ? -1.343 14.142 2.016 1.00 88.38 178 ASP A O 1
ATOM 1462 N N . HIS A 1 179 ? -1.808 12.995 0.159 1.00 90.31 179 HIS A N 1
ATOM 1463 C CA . HIS A 1 179 ? -3.201 13.431 0.136 1.00 90.31 179 HIS A CA 1
ATOM 1464 C C . HIS A 1 179 ? -3.977 12.820 1.308 1.00 90.31 179 HIS A C 1
ATOM 1466 O O . HIS A 1 179 ? -4.061 11.596 1.438 1.00 90.31 179 HIS A O 1
ATOM 1472 N N . ARG A 1 180 ? -4.589 13.679 2.131 1.00 90.94 180 ARG A N 1
ATOM 1473 C CA . ARG A 1 180 ? -5.485 13.267 3.216 1.00 90.94 180 ARG A CA 1
ATOM 1474 C C . ARG A 1 180 ? -6.937 13.524 2.829 1.00 90.94 180 ARG A C 1
ATOM 1476 O O . ARG A 1 180 ? -7.261 14.547 2.231 1.00 90.94 180 ARG A O 1
ATOM 1483 N N . ILE A 1 181 ? -7.800 12.593 3.201 1.00 87.56 181 ILE A N 1
ATOM 1484 C CA . ILE A 1 181 ? -9.219 12.561 2.877 1.00 87.56 181 ILE A CA 1
ATOM 1485 C C . ILE A 1 181 ? -9.990 12.891 4.143 1.00 87.56 181 ILE A C 1
ATOM 1487 O O . ILE A 1 181 ? -9.872 12.201 5.151 1.00 87.56 181 ILE A O 1
ATOM 1491 N N . ASP A 1 182 ? -10.783 13.949 4.090 1.00 86.88 182 ASP A N 1
ATOM 1492 C CA . ASP A 1 182 ? -11.645 14.341 5.197 1.00 86.88 182 ASP A CA 1
ATOM 1493 C C . ASP A 1 182 ? -12.752 13.297 5.449 1.00 86.88 182 ASP A C 1
ATOM 1495 O O . ASP A 1 182 ? -13.395 12.795 4.519 1.00 86.88 182 ASP A O 1
ATOM 1499 N N . CYS A 1 183 ? -12.991 12.974 6.723 1.00 81.19 183 CYS A N 1
ATOM 1500 C CA . CYS A 1 183 ? -13.961 11.951 7.122 1.00 81.19 183 CYS A CA 1
ATOM 1501 C C . CYS A 1 183 ? -15.402 12.296 6.703 1.00 81.19 183 CYS A C 1
ATOM 1503 O O . CYS A 1 183 ? -16.181 11.397 6.384 1.00 81.19 183 CYS A O 1
ATOM 1505 N N . LYS A 1 184 ? -15.771 13.585 6.645 1.00 80.12 184 LYS A N 1
ATOM 1506 C CA . LYS A 1 184 ? -17.106 14.004 6.175 1.00 80.12 184 LYS A CA 1
ATOM 1507 C C . LYS A 1 184 ? -17.242 13.806 4.667 1.00 80.12 184 LYS A C 1
ATOM 1509 O O . LYS A 1 184 ? -18.305 13.427 4.178 1.00 80.12 184 LYS A O 1
ATOM 1514 N N . SER A 1 185 ? -16.156 14.022 3.933 1.00 81.50 185 SER A N 1
ATOM 1515 C CA . SER A 1 185 ? -16.087 13.802 2.490 1.00 81.50 185 SER A CA 1
ATOM 1516 C C . SER A 1 185 ? -16.261 12.320 2.142 1.00 81.50 185 SER A C 1
ATOM 1518 O O . SER A 1 185 ? -16.981 12.008 1.197 1.00 81.50 185 SER A O 1
ATOM 1520 N N . LEU A 1 186 ? -15.705 11.400 2.941 1.00 78.31 186 LEU A N 1
ATOM 1521 C CA . LEU A 1 186 ? -15.931 9.952 2.787 1.00 78.31 186 LEU A CA 1
ATOM 1522 C C . LEU A 1 186 ? -17.404 9.566 2.914 1.00 78.31 186 LEU A C 1
ATOM 1524 O O . LEU A 1 186 ? -17.922 8.805 2.096 1.00 78.31 186 LEU A O 1
ATOM 1528 N N . ASP A 1 187 ? -18.090 10.118 3.910 1.00 75.38 187 ASP A N 1
ATOM 1529 C CA . ASP A 1 187 ? -19.519 9.879 4.110 1.00 75.38 187 ASP A CA 1
ATOM 1530 C C . ASP A 1 187 ? -20.362 10.419 2.937 1.00 75.38 187 ASP A C 1
ATOM 1532 O O . ASP A 1 187 ? -21.321 9.789 2.483 1.00 75.38 187 ASP A O 1
ATOM 1536 N N . ALA A 1 188 ? -19.972 11.562 2.368 1.00 77.00 188 ALA A N 1
ATOM 1537 C CA . ALA A 1 188 ? -20.593 12.080 1.152 1.00 77.00 188 ALA A CA 1
ATOM 1538 C C . ALA A 1 188 ? -20.313 11.198 -0.083 1.00 77.00 188 ALA A C 1
ATOM 1540 O O . ALA A 1 188 ? -21.177 11.076 -0.956 1.00 77.00 188 ALA A O 1
ATOM 1541 N N . MET A 1 189 ? -19.136 10.565 -0.169 1.00 73.12 189 MET A N 1
ATOM 1542 C CA . MET A 1 189 ? -18.793 9.634 -1.252 1.00 73.12 189 MET A CA 1
ATOM 1543 C C . MET A 1 189 ? -19.638 8.357 -1.195 1.00 73.12 189 MET A C 1
ATOM 1545 O O . MET A 1 189 ? -20.158 7.942 -2.230 1.00 73.12 189 MET A O 1
ATOM 1549 N N . GLU A 1 190 ? -19.854 7.787 -0.004 1.00 72.75 190 GLU A N 1
ATOM 1550 C CA . GLU A 1 190 ? -20.717 6.608 0.190 1.00 72.75 190 GLU A CA 1
ATOM 1551 C C . GLU A 1 190 ? -22.148 6.859 -0.287 1.00 72.75 190 GLU A C 1
ATOM 1553 O O . GLU A 1 190 ? -22.793 5.973 -0.843 1.00 72.75 190 GLU A O 1
ATOM 1558 N N . ARG A 1 191 ? -22.656 8.080 -0.096 1.00 74.19 191 ARG A N 1
ATOM 1559 C CA . ARG A 1 191 ? -23.999 8.467 -0.547 1.00 74.19 191 ARG A CA 1
ATOM 1560 C C . ARG A 1 191 ? -24.107 8.588 -2.071 1.00 74.19 191 ARG A C 1
ATOM 1562 O O . ARG A 1 191 ? -25.208 8.525 -2.609 1.00 74.19 191 ARG A O 1
ATOM 1569 N N . ASN A 1 192 ? -22.981 8.697 -2.775 1.00 67.50 192 ASN A N 1
ATOM 1570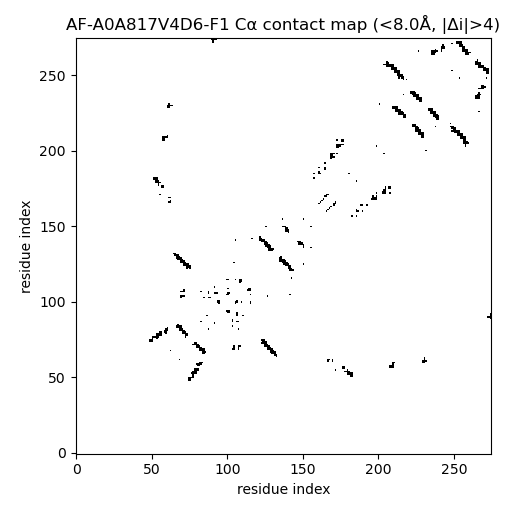 C CA . ASN A 1 192 ? -22.902 8.970 -4.208 1.00 67.50 192 ASN A CA 1
ATOM 1571 C C . ASN A 1 192 ? -22.215 7.833 -4.993 1.00 67.50 192 ASN A C 1
ATOM 1573 O O . ASN A 1 192 ? -21.381 8.111 -5.853 1.00 67.50 192 ASN A O 1
ATOM 1577 N N . LYS A 1 193 ? -22.574 6.559 -4.740 1.00 64.56 193 LYS A N 1
ATOM 1578 C CA . LYS A 1 193 ? -21.945 5.311 -5.268 1.00 64.56 193 LYS A CA 1
ATOM 1579 C C . LYS A 1 193 ? -21.845 5.135 -6.801 1.00 64.56 193 LYS A C 1
ATOM 1581 O O . LYS A 1 193 ? -21.640 4.029 -7.286 1.00 64.56 193 LYS A O 1
ATOM 1586 N N . LYS A 1 194 ? -21.978 6.184 -7.607 1.00 57.22 194 LYS A N 1
ATOM 1587 C CA . LYS A 1 194 ? -22.055 6.126 -9.073 1.00 57.22 194 LYS A CA 1
ATOM 1588 C C . LYS A 1 194 ? -20.729 5.907 -9.809 1.00 57.22 194 LYS A C 1
ATOM 1590 O O . LYS A 1 194 ? -20.718 6.027 -11.028 1.00 57.22 194 LYS A O 1
ATOM 1595 N N . TYR A 1 195 ? -19.617 5.598 -9.141 1.00 50.25 195 TYR A N 1
ATOM 1596 C CA . TYR A 1 195 ? -18.342 5.488 -9.855 1.00 50.25 195 TYR A CA 1
ATOM 1597 C C . TYR A 1 195 ? -17.489 4.316 -9.372 1.00 50.25 195 TYR A C 1
ATOM 1599 O O . TYR A 1 195 ? -16.996 4.308 -8.248 1.00 50.25 195 TYR A O 1
ATOM 1607 N N . ILE A 1 196 ? -17.274 3.339 -10.244 1.00 52.50 196 ILE A N 1
ATOM 1608 C CA . ILE A 1 196 ? -16.239 2.320 -10.076 1.00 52.50 196 ILE A CA 1
ATOM 1609 C C . ILE A 1 196 ? -15.083 2.783 -10.956 1.00 52.50 196 ILE A C 1
ATOM 1611 O O . ILE A 1 196 ? -15.193 2.785 -12.180 1.00 52.50 196 ILE A O 1
ATOM 1615 N N . CYS A 1 197 ? -13.998 3.244 -10.336 1.00 49.03 197 CYS A N 1
ATOM 1616 C CA . CYS A 1 197 ? -12.760 3.479 -11.067 1.00 49.03 197 CYS A CA 1
ATOM 1617 C C . CYS A 1 197 ? -12.020 2.143 -11.098 1.00 49.03 197 CYS A C 1
AT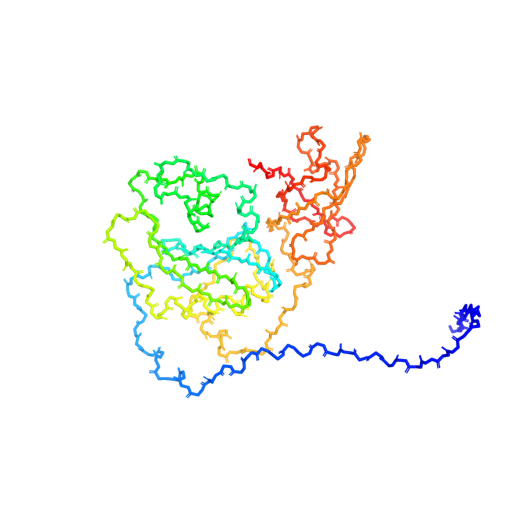OM 1619 O O . CYS A 1 197 ? -11.736 1.591 -10.038 1.00 49.03 197 CYS A O 1
ATOM 1621 N N . ARG A 1 198 ? -11.741 1.601 -12.284 1.00 55.91 198 ARG A N 1
ATOM 1622 C CA . ARG A 1 198 ? -10.734 0.543 -12.411 1.00 55.91 198 ARG A CA 1
ATOM 1623 C C . ARG A 1 198 ? -9.368 1.224 -12.396 1.00 55.91 198 ARG A C 1
ATOM 1625 O O . ARG A 1 198 ? -9.211 2.260 -13.046 1.00 55.91 198 ARG A O 1
ATOM 1632 N N . ALA A 1 199 ? -8.401 0.675 -11.661 1.00 58.16 199 ALA A N 1
ATOM 1633 C CA . ALA A 1 199 ? -7.023 1.157 -11.714 1.00 58.16 199 ALA A CA 1
ATOM 1634 C C . ALA A 1 199 ? -6.442 0.911 -13.107 1.00 58.16 199 ALA A C 1
ATOM 1636 O O . ALA A 1 199 ? -5.847 -0.126 -13.375 1.00 58.16 199 ALA A O 1
ATOM 1637 N N . ASP A 1 200 ? -6.607 1.875 -14.004 1.00 66.06 200 ASP A N 1
ATOM 1638 C CA . ASP A 1 200 ? -5.669 2.015 -15.102 1.00 66.06 200 ASP A CA 1
ATOM 1639 C C . ASP A 1 200 ? -4.367 2.580 -14.529 1.00 66.06 200 ASP A C 1
ATOM 1641 O O . ASP A 1 200 ? -4.355 3.540 -13.760 1.00 66.06 200 ASP A O 1
ATOM 1645 N N . SER A 1 201 ? -3.259 1.982 -14.933 1.00 63.94 201 SER A N 1
ATOM 1646 C CA . SER A 1 201 ? -1.908 2.476 -14.708 1.00 63.94 201 SER A CA 1
ATOM 1647 C C . SER A 1 201 ? -1.684 3.948 -15.078 1.00 63.94 201 SER A C 1
ATOM 1649 O O . SER A 1 201 ? -0.823 4.595 -14.488 1.00 63.94 201 SER A O 1
ATOM 1651 N N . SER A 1 202 ? -2.462 4.493 -16.020 1.00 66.38 202 SER A N 1
ATOM 1652 C CA . SER A 1 202 ? -2.463 5.923 -16.354 1.00 66.38 202 SER A CA 1
ATOM 1653 C C . SER A 1 202 ? -2.943 6.817 -15.204 1.00 66.38 202 SER A C 1
ATOM 1655 O O . SER A 1 202 ? -2.575 7.988 -15.142 1.00 66.38 202 SER A O 1
ATOM 1657 N N . ASN A 1 203 ? -3.696 6.247 -14.263 1.00 73.06 203 ASN A N 1
ATOM 1658 C CA . ASN A 1 203 ? -4.222 6.917 -13.085 1.00 73.06 203 ASN A CA 1
ATOM 1659 C C . ASN A 1 203 ? -3.333 6.724 -11.853 1.00 73.06 203 ASN A C 1
ATOM 1661 O O . ASN A 1 203 ? -3.808 6.976 -10.753 1.00 73.06 203 ASN A O 1
ATOM 1665 N N . ILE A 1 204 ? -2.085 6.259 -11.981 1.00 79.38 204 ILE A N 1
ATOM 1666 C CA . ILE A 1 204 ? -1.174 6.156 -10.835 1.00 79.38 204 ILE A CA 1
ATOM 1667 C C . ILE A 1 204 ? -0.313 7.415 -10.740 1.00 79.38 204 ILE A C 1
ATOM 1669 O O . ILE A 1 204 ? 0.311 7.851 -11.703 1.00 79.38 204 ILE A O 1
ATOM 1673 N N . HIS A 1 205 ? -0.251 8.003 -9.553 1.00 81.81 205 HIS A N 1
ATOM 1674 C CA . HIS A 1 205 ? 0.523 9.204 -9.296 1.00 81.81 205 HIS A CA 1
ATOM 1675 C C . HIS A 1 205 ? 2.041 8.933 -9.357 1.00 81.81 205 HIS A C 1
ATOM 1677 O O . HIS A 1 205 ? 2.534 7.992 -8.731 1.00 81.81 205 HIS A O 1
ATOM 1683 N N . VAL A 1 206 ? 2.793 9.838 -10.007 1.00 76.06 206 VAL A N 1
ATOM 1684 C CA . VAL A 1 206 ? 4.260 9.835 -10.285 1.00 76.06 206 VAL A CA 1
ATOM 1685 C C . VAL A 1 206 ? 5.202 9.726 -9.066 1.00 76.06 206 VAL A C 1
ATOM 1687 O O . VAL A 1 206 ? 6.396 9.950 -9.197 1.00 76.06 206 VAL A O 1
ATOM 1690 N N . ASN A 1 207 ? 4.696 9.459 -7.865 1.00 76.25 207 ASN A N 1
ATOM 1691 C CA . ASN A 1 207 ? 5.488 9.377 -6.630 1.00 76.25 207 ASN A CA 1
ATOM 1692 C C . ASN A 1 207 ? 4.964 8.297 -5.668 1.00 76.25 207 ASN A C 1
ATOM 1694 O O . ASN A 1 207 ? 5.355 8.256 -4.502 1.00 76.25 207 ASN A O 1
ATOM 1698 N N . ARG A 1 208 ? 4.052 7.430 -6.123 1.00 82.75 208 ARG A N 1
ATOM 1699 C CA . ARG A 1 208 ? 3.583 6.293 -5.326 1.00 82.75 208 ARG A CA 1
ATOM 1700 C C . ARG A 1 208 ? 4.675 5.232 -5.269 1.00 82.75 208 ARG A C 1
ATOM 1702 O O . ARG A 1 208 ? 5.299 4.944 -6.290 1.00 82.75 208 ARG A O 1
ATOM 1709 N N . LYS A 1 209 ? 4.890 4.680 -4.075 1.00 85.62 209 LYS A N 1
ATOM 1710 C CA . LYS A 1 209 ? 5.735 3.506 -3.861 1.00 85.62 209 LYS A CA 1
ATOM 1711 C C . LYS A 1 209 ? 4.899 2.256 -4.101 1.00 85.62 209 LYS A C 1
ATOM 1713 O O . LYS A 1 209 ? 3.777 2.176 -3.620 1.00 85.62 209 LYS A O 1
ATOM 1718 N N . LEU A 1 210 ? 5.443 1.316 -4.850 1.00 87.19 210 LEU A N 1
ATOM 1719 C CA . LEU A 1 210 ? 4.849 0.033 -5.179 1.00 87.19 210 LEU A CA 1
ATOM 1720 C C . LEU A 1 210 ? 5.834 -1.083 -4.849 1.00 87.19 210 LEU A C 1
ATOM 1722 O O . LEU A 1 210 ? 7.032 -0.845 -4.669 1.00 87.19 210 LEU A O 1
ATOM 1726 N N . HIS A 1 211 ? 5.314 -2.303 -4.792 1.00 87.06 211 HIS A N 1
ATOM 1727 C CA . HIS A 1 211 ? 6.099 -3.505 -4.556 1.00 87.06 211 HIS A CA 1
ATOM 1728 C C . HIS A 1 211 ? 5.953 -4.454 -5.729 1.00 87.06 211 HIS A C 1
ATOM 1730 O O . HIS A 1 211 ? 4.919 -4.495 -6.397 1.00 87.06 211 HIS A O 1
ATOM 1736 N N . GLY A 1 212 ? 7.005 -5.213 -5.977 1.00 88.94 212 GLY A N 1
ATOM 1737 C CA . GLY A 1 212 ? 7.022 -6.165 -7.065 1.00 88.94 212 GLY A CA 1
ATOM 1738 C C . GLY A 1 212 ? 8.206 -7.101 -6.998 1.00 88.94 212 GLY A C 1
ATOM 1739 O O . GLY A 1 212 ? 9.090 -6.944 -6.153 1.00 88.94 212 GLY A O 1
ATOM 1740 N N . THR A 1 213 ? 8.226 -8.050 -7.920 1.00 91.88 213 THR A N 1
ATOM 1741 C CA . THR A 1 213 ? 9.334 -8.984 -8.104 1.00 91.88 213 THR A CA 1
ATOM 1742 C C . THR A 1 213 ? 10.039 -8.649 -9.409 1.00 91.88 213 THR A C 1
ATOM 1744 O O . THR A 1 213 ? 9.410 -8.474 -10.453 1.00 91.88 213 THR A O 1
ATOM 1747 N N . VAL A 1 214 ? 11.363 -8.518 -9.379 1.00 93.94 214 VAL A N 1
ATOM 1748 C CA . VAL A 1 214 ? 12.128 -8.263 -10.604 1.00 93.94 214 VAL A CA 1
ATOM 1749 C C . VAL A 1 214 ? 12.148 -9.536 -11.447 1.00 93.94 214 VAL A C 1
ATOM 1751 O O . VAL A 1 214 ? 12.829 -10.495 -11.094 1.00 93.94 214 VAL A O 1
ATOM 1754 N N . LYS A 1 215 ? 11.448 -9.547 -12.588 1.00 94.81 215 LYS A N 1
ATOM 1755 C CA . LYS A 1 215 ? 11.392 -10.720 -13.480 1.00 94.81 215 LYS A CA 1
ATOM 1756 C C . LYS A 1 215 ? 12.772 -11.072 -14.022 1.00 94.81 215 LYS A C 1
ATOM 1758 O O . LYS A 1 215 ? 13.173 -12.230 -14.044 1.00 94.81 215 LYS A O 1
ATOM 1763 N N . TRP A 1 216 ? 13.493 -10.052 -14.473 1.00 93.38 216 TRP A N 1
ATOM 1764 C CA . TRP A 1 216 ? 14.863 -10.167 -14.952 1.00 93.38 216 TRP A CA 1
ATOM 1765 C C . TRP A 1 216 ? 15.527 -8.794 -14.993 1.00 93.38 216 TRP A C 1
ATOM 1767 O O . TRP A 1 216 ? 14.878 -7.772 -15.227 1.00 93.38 216 TRP A O 1
ATOM 1777 N N . LEU A 1 217 ? 16.843 -8.784 -14.804 1.00 91.81 217 LEU A N 1
ATOM 1778 C CA . LEU A 1 217 ? 17.703 -7.620 -14.949 1.00 91.81 217 LEU A CA 1
ATOM 1779 C C . LEU A 1 217 ? 18.994 -8.056 -15.646 1.00 91.81 217 LEU A C 1
ATOM 1781 O O . LEU A 1 217 ? 19.693 -8.948 -15.166 1.00 91.81 217 LEU A O 1
ATOM 1785 N N . ASN A 1 218 ? 19.324 -7.444 -16.784 1.00 89.81 218 ASN A N 1
ATOM 1786 C CA . ASN A 1 218 ? 20.548 -7.803 -17.493 1.00 89.81 218 ASN A CA 1
ATOM 1787 C C . ASN A 1 218 ? 21.804 -7.270 -16.769 1.00 89.81 218 ASN A C 1
ATOM 1789 O O . ASN A 1 218 ? 21.825 -6.166 -16.227 1.00 89.81 218 ASN A O 1
ATOM 1793 N N . ASN A 1 219 ? 22.878 -8.066 -16.782 1.00 77.38 219 ASN A N 1
ATOM 1794 C CA . ASN A 1 219 ? 24.147 -7.739 -16.111 1.00 77.38 219 ASN A CA 1
ATOM 1795 C C . ASN A 1 219 ? 25.067 -6.826 -16.950 1.00 77.38 219 ASN A C 1
ATOM 1797 O O . ASN A 1 219 ? 26.191 -6.535 -16.551 1.00 77.38 219 ASN A O 1
ATOM 1801 N N . GLN A 1 220 ? 24.629 -6.408 -18.141 1.00 73.06 220 GLN A N 1
ATOM 1802 C CA . GLN A 1 220 ? 25.434 -5.601 -19.062 1.00 73.06 220 GLN A CA 1
ATOM 1803 C C . GLN A 1 220 ? 25.433 -4.116 -18.670 1.00 73.06 220 GLN A C 1
ATOM 1805 O O . GLN A 1 220 ? 24.597 -3.665 -17.893 1.00 73.06 220 GLN A O 1
ATOM 1810 N N . SER A 1 221 ? 26.322 -3.325 -19.280 1.00 69.31 221 SER A N 1
ATOM 1811 C CA . SER A 1 221 ? 26.509 -1.883 -19.027 1.00 69.31 221 SER A CA 1
ATOM 1812 C C . SER A 1 221 ? 25.242 -1.020 -19.129 1.00 69.31 221 SER A C 1
ATOM 1814 O O . SER A 1 221 ? 25.218 0.087 -18.601 1.00 69.31 221 SER A O 1
ATOM 1816 N N . ARG A 1 222 ? 24.179 -1.514 -19.778 1.00 78.06 222 ARG A N 1
ATOM 1817 C CA . ARG A 1 222 ? 22.890 -0.817 -19.907 1.00 78.06 222 ARG A CA 1
ATOM 1818 C C . ARG A 1 222 ? 21.885 -1.112 -18.782 1.00 78.06 222 ARG A C 1
ATOM 1820 O O . ARG A 1 222 ? 20.936 -0.348 -18.680 1.00 78.06 222 ARG A O 1
ATOM 1827 N N . ARG A 1 223 ? 22.076 -2.170 -17.972 1.00 85.38 223 ARG A N 1
ATOM 1828 C CA . ARG A 1 223 ? 21.218 -2.638 -16.849 1.00 85.38 223 ARG A CA 1
ATOM 1829 C C . ARG A 1 223 ? 19.726 -2.344 -17.035 1.00 85.38 223 ARG A C 1
ATOM 1831 O O . ARG A 1 223 ? 19.170 -1.432 -16.427 1.00 85.38 223 ARG A O 1
ATOM 1838 N N . LEU A 1 224 ? 19.100 -3.124 -17.907 1.00 92.31 224 LEU A N 1
ATOM 1839 C CA . LEU A 1 224 ? 17.679 -3.051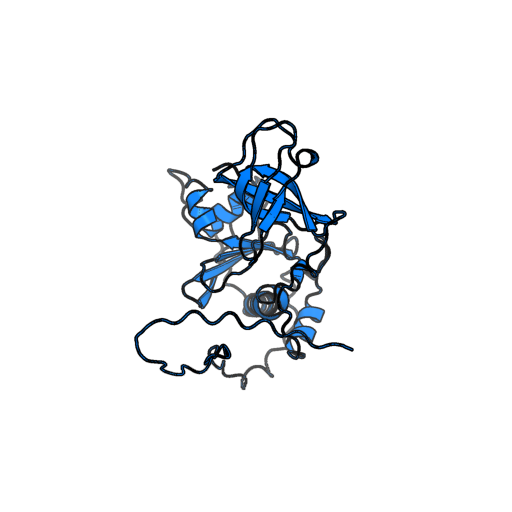 -18.241 1.00 92.31 224 LEU A CA 1
ATOM 1840 C C . LEU A 1 224 ? 16.940 -4.265 -17.699 1.00 92.31 224 LEU A C 1
ATOM 1842 O O . LEU A 1 224 ? 17.513 -5.355 -17.632 1.00 92.31 224 LEU A O 1
ATOM 1846 N N . GLY A 1 225 ? 15.672 -4.078 -17.357 1.00 94.12 225 GLY A N 1
ATOM 1847 C CA . GLY A 1 225 ? 14.851 -5.140 -16.794 1.00 94.12 225 GLY A CA 1
ATOM 1848 C C . GLY A 1 225 ? 13.384 -4.770 -16.683 1.00 94.12 225 GLY A C 1
ATOM 1849 O O . GLY A 1 225 ? 12.966 -3.698 -17.129 1.00 94.12 225 GLY A O 1
ATOM 1850 N N . PHE A 1 226 ? 12.627 -5.657 -16.050 1.00 95.31 226 PHE A N 1
ATOM 1851 C CA . PHE A 1 226 ? 11.219 -5.445 -15.734 1.00 95.31 226 PHE A CA 1
ATOM 1852 C C . PHE A 1 226 ? 10.889 -5.921 -14.321 1.00 95.31 226 PHE A C 1
ATOM 1854 O O . PHE A 1 226 ? 11.430 -6.923 -13.850 1.00 95.31 226 PHE A O 1
ATOM 1861 N N . ILE A 1 227 ? 9.985 -5.196 -13.667 1.00 94.62 227 ILE A N 1
ATOM 1862 C CA . ILE A 1 227 ? 9.383 -5.556 -12.383 1.00 94.62 227 ILE A CA 1
ATOM 1863 C C . ILE A 1 227 ? 7.945 -5.983 -12.639 1.00 94.62 227 ILE A C 1
ATOM 1865 O O . ILE A 1 227 ? 7.174 -5.208 -13.205 1.00 94.62 227 ILE A O 1
ATOM 1869 N N . GLU A 1 228 ? 7.592 -7.175 -12.183 1.00 92.19 228 GLU A N 1
ATOM 1870 C CA . GLU A 1 228 ? 6.206 -7.586 -12.009 1.00 92.19 228 GLU A CA 1
ATOM 1871 C C . GLU A 1 228 ? 5.638 -6.868 -10.791 1.00 92.19 228 GLU A C 1
ATOM 1873 O O . GLU A 1 228 ? 6.084 -7.111 -9.669 1.00 92.19 228 GLU A O 1
ATOM 1878 N N . CYS A 1 229 ? 4.707 -5.939 -10.987 1.00 87.06 229 CYS A N 1
ATOM 1879 C CA . CYS A 1 229 ? 4.127 -5.213 -9.866 1.00 87.06 229 CYS A CA 1
ATOM 1880 C C . CYS A 1 229 ? 2.999 -6.016 -9.221 1.00 87.06 229 CYS A C 1
ATOM 1882 O O . CYS A 1 229 ? 2.101 -6.503 -9.902 1.00 87.06 229 CYS A O 1
ATOM 1884 N N . ILE A 1 230 ? 2.986 -6.071 -7.892 1.00 80.12 230 ILE A N 1
ATOM 1885 C CA . ILE A 1 230 ? 1.889 -6.689 -7.150 1.00 80.12 230 ILE A CA 1
ATOM 1886 C C . ILE A 1 230 ? 0.609 -5.877 -7.384 1.00 80.12 230 ILE A C 1
ATOM 1888 O O . ILE A 1 230 ? 0.598 -4.656 -7.214 1.00 80.12 230 ILE A O 1
ATOM 1892 N N . GLY A 1 231 ? -0.464 -6.566 -7.776 1.00 73.56 231 GLY A N 1
ATOM 1893 C CA . GLY A 1 231 ? -1.801 -5.994 -7.958 1.00 73.56 231 GLY A CA 1
ATOM 1894 C C . GLY A 1 231 ? -1.995 -5.157 -9.227 1.00 73.56 231 GLY A C 1
ATOM 1895 O O . GLY A 1 231 ? -3.056 -4.562 -9.396 1.00 73.56 231 GLY A O 1
ATOM 1896 N N . LEU A 1 232 ? -1.011 -5.100 -10.130 1.00 80.44 232 LEU A N 1
ATOM 1897 C CA . LEU A 1 232 ? -1.177 -4.487 -11.449 1.00 80.44 232 LEU A CA 1
ATOM 1898 C C . LEU A 1 232 ? -0.849 -5.505 -12.533 1.00 80.44 232 LEU A C 1
ATOM 1900 O O . LEU A 1 232 ? 0.226 -6.093 -12.527 1.00 80.44 232 LEU A O 1
ATOM 1904 N N . ASP A 1 233 ? -1.738 -5.637 -13.514 1.00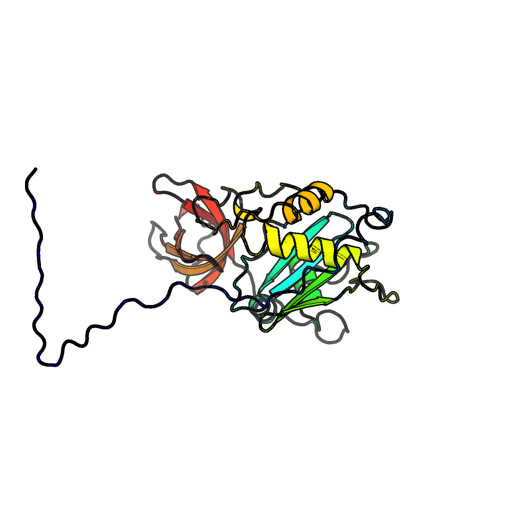 80.19 233 ASP A N 1
ATOM 1905 C CA . ASP A 1 233 ? -1.555 -6.508 -14.683 1.00 80.19 233 ASP A CA 1
ATOM 1906 C C . ASP A 1 233 ? -0.620 -5.865 -15.727 1.00 80.19 233 ASP A C 1
ATOM 1908 O O . ASP A 1 233 ? -0.955 -5.672 -16.896 1.00 80.19 233 ASP A O 1
ATOM 1912 N N . ARG A 1 234 ? 0.540 -5.384 -15.269 1.00 84.81 234 ARG A N 1
ATOM 1913 C CA . ARG A 1 234 ? 1.584 -4.828 -16.130 1.00 84.81 234 ARG A CA 1
ATOM 1914 C C . ARG A 1 234 ? 2.945 -4.842 -15.459 1.00 84.81 234 ARG A C 1
ATOM 1916 O O . ARG A 1 234 ? 3.090 -4.591 -14.262 1.00 84.81 234 ARG A O 1
ATOM 1923 N N . ASP A 1 235 ? 3.954 -4.962 -16.307 1.00 91.62 235 ASP A N 1
ATOM 1924 C CA . ASP A 1 235 ? 5.339 -4.828 -15.894 1.00 91.62 235 ASP A CA 1
ATOM 1925 C C . ASP A 1 235 ? 5.799 -3.362 -15.910 1.00 91.62 235 ASP A C 1
ATOM 1927 O O . ASP A 1 235 ? 5.349 -2.530 -16.714 1.00 91.62 235 ASP A O 1
ATOM 1931 N N . PHE A 1 236 ? 6.743 -3.048 -15.026 1.00 91.88 236 PHE A N 1
ATOM 1932 C CA . PHE A 1 236 ? 7.403 -1.749 -14.955 1.00 91.88 236 PHE A CA 1
ATOM 1933 C C . PHE A 1 236 ? 8.844 -1.856 -15.425 1.00 91.88 236 PHE A C 1
ATOM 1935 O O . PHE A 1 236 ? 9.632 -2.645 -14.909 1.00 91.88 236 PHE A O 1
ATOM 1942 N N . TYR A 1 237 ? 9.192 -1.029 -16.406 1.00 93.19 237 TYR A N 1
ATOM 1943 C CA . TYR A 1 237 ? 10.533 -0.985 -16.969 1.00 93.19 237 TYR A CA 1
ATOM 1944 C C . TYR A 1 237 ? 11.564 -0.472 -15.953 1.00 93.19 237 TYR A C 1
ATOM 1946 O O . TYR A 1 237 ? 11.342 0.550 -15.297 1.00 93.19 237 TYR A O 1
ATOM 1954 N N . ILE A 1 238 ? 12.710 -1.152 -15.884 1.00 93.12 238 ILE A N 1
ATOM 1955 C CA . ILE A 1 238 ? 13.886 -0.787 -15.088 1.00 93.12 238 ILE A CA 1
ATOM 1956 C C . ILE A 1 238 ? 14.964 -0.229 -16.015 1.00 93.12 238 ILE A C 1
ATOM 1958 O O . ILE A 1 238 ? 15.246 -0.797 -17.072 1.00 93.12 238 ILE A O 1
ATOM 1962 N N . HIS A 1 239 ? 15.619 0.847 -15.581 1.00 91.75 239 HIS A N 1
ATOM 1963 C CA . HIS A 1 239 ? 16.767 1.427 -16.270 1.00 91.75 239 HIS A CA 1
ATOM 1964 C C . HIS A 1 239 ? 17.968 1.521 -15.325 1.00 91.75 239 HIS A C 1
ATOM 1966 O O . HIS A 1 239 ? 17.789 1.756 -14.136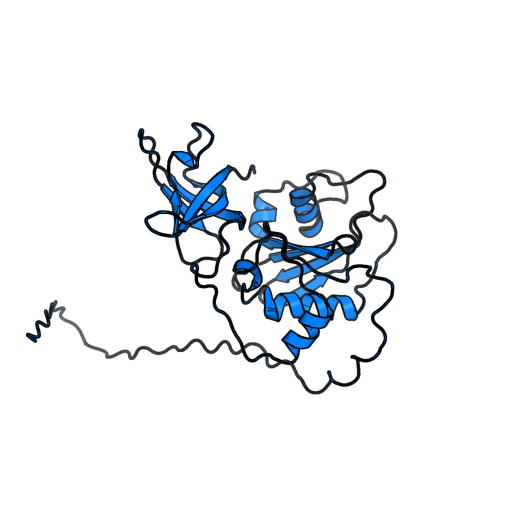 1.00 91.75 239 HIS A O 1
ATOM 1972 N N . ALA A 1 240 ? 19.197 1.448 -15.842 1.00 87.44 240 ALA A N 1
ATOM 1973 C CA . ALA A 1 240 ? 20.415 1.473 -15.023 1.00 87.44 240 ALA A CA 1
ATOM 1974 C C . ALA A 1 240 ? 20.459 2.615 -13.997 1.00 87.44 240 ALA A C 1
ATOM 1976 O O . ALA A 1 240 ? 20.895 2.428 -12.867 1.00 87.44 240 ALA A O 1
ATOM 1977 N N . THR A 1 241 ? 19.974 3.796 -14.387 1.00 87.62 241 THR A N 1
ATOM 1978 C CA . THR A 1 241 ? 19.970 5.012 -13.556 1.00 87.62 241 THR A CA 1
ATOM 1979 C C . THR A 1 241 ? 19.098 4.912 -12.308 1.00 87.62 241 THR A C 1
ATOM 1981 O O . THR A 1 241 ? 19.180 5.776 -11.445 1.00 87.62 241 THR A O 1
ATOM 1984 N N . THR A 1 242 ? 18.209 3.924 -12.236 1.00 88.44 242 THR A N 1
ATOM 1985 C CA . THR A 1 242 ? 17.264 3.758 -11.128 1.00 88.44 242 THR A CA 1
ATOM 1986 C C . THR A 1 242 ? 17.798 2.814 -10.053 1.00 88.44 242 THR A C 1
ATOM 1988 O O . THR A 1 242 ? 17.201 2.687 -8.983 1.00 88.44 242 THR A O 1
ATOM 1991 N N . ILE A 1 243 ? 18.942 2.179 -10.326 1.00 86.44 243 ILE A N 1
ATOM 1992 C CA . ILE A 1 243 ? 19.592 1.225 -9.444 1.00 86.44 243 ILE A CA 1
ATOM 1993 C C . ILE A 1 243 ? 20.803 1.898 -8.796 1.00 86.44 243 ILE A C 1
ATOM 1995 O O . ILE A 1 243 ? 21.785 2.219 -9.461 1.00 86.44 243 ILE A O 1
ATOM 1999 N N . LEU A 1 244 ? 20.736 2.109 -7.482 1.00 83.56 244 LEU A N 1
ATOM 2000 C CA . LEU A 1 244 ? 21.736 2.886 -6.736 1.00 83.56 244 LEU A CA 1
ATOM 2001 C C . LEU A 1 244 ? 23.030 2.114 -6.420 1.00 83.56 244 LEU A C 1
ATOM 2003 O O . LEU A 1 244 ? 23.986 2.695 -5.914 1.00 83.56 244 LEU A O 1
ATOM 2007 N N . ASN A 1 245 ? 23.073 0.810 -6.686 1.00 83.25 245 ASN A N 1
ATOM 2008 C CA . ASN A 1 245 ? 24.194 -0.072 -6.363 1.00 83.25 245 ASN A CA 1
ATOM 2009 C C . ASN A 1 245 ? 24.447 -1.081 -7.500 1.00 83.25 245 ASN A C 1
ATOM 2011 O O . ASN A 1 245 ? 23.651 -1.211 -8.429 1.00 83.25 245 ASN A O 1
ATOM 2015 N N . ASN A 1 246 ? 25.541 -1.840 -7.437 1.00 80.31 246 ASN A N 1
ATOM 2016 C CA . ASN A 1 246 ? 25.852 -2.885 -8.426 1.00 80.31 246 ASN A CA 1
ATOM 2017 C C . ASN A 1 246 ? 25.148 -4.226 -8.148 1.00 80.31 246 ASN A C 1
ATOM 2019 O O . ASN A 1 246 ? 25.559 -5.257 -8.673 1.00 80.31 246 ASN A O 1
ATOM 2023 N N . HIS A 1 247 ? 24.094 -4.224 -7.329 1.00 82.88 247 HIS A N 1
ATOM 2024 C CA . HIS A 1 247 ? 23.366 -5.433 -6.956 1.00 82.88 247 HIS A CA 1
ATOM 2025 C C . HIS A 1 247 ? 22.520 -5.962 -8.120 1.00 82.88 247 HIS A C 1
ATOM 2027 O O . HIS A 1 247 ? 21.905 -5.182 -8.858 1.00 82.88 247 HIS A O 1
ATOM 2033 N N . SER A 1 248 ? 22.491 -7.281 -8.307 1.00 83.81 248 SER A N 1
ATOM 2034 C CA . SER A 1 248 ? 21.575 -7.901 -9.265 1.00 83.81 248 SER A CA 1
ATOM 2035 C C . SER A 1 248 ? 20.286 -8.235 -8.537 1.00 83.81 248 SER A C 1
ATOM 2037 O O . SER A 1 248 ? 20.272 -9.107 -7.683 1.00 83.81 248 SER A O 1
ATOM 2039 N N . TYR A 1 249 ? 19.213 -7.531 -8.882 1.00 86.31 249 TYR A N 1
ATOM 2040 C CA . TYR A 1 249 ? 17.910 -7.707 -8.245 1.00 86.31 249 TYR A CA 1
ATOM 2041 C C . TYR A 1 249 ? 17.079 -8.837 -8.869 1.00 86.31 249 TYR A C 1
ATOM 2043 O O . TYR A 1 249 ? 15.928 -9.001 -8.495 1.00 86.31 249 TYR A O 1
ATOM 2051 N N . SER A 1 250 ? 17.591 -9.580 -9.859 1.00 91.56 250 SER A N 1
ATOM 2052 C CA . SER A 1 250 ? 16.791 -10.581 -10.588 1.00 91.56 250 SER A CA 1
ATOM 2053 C C . SER A 1 250 ? 16.190 -11.627 -9.643 1.00 91.56 250 SER A C 1
ATOM 2055 O O . SER A 1 250 ? 16.922 -12.293 -8.918 1.00 91.56 250 SER A O 1
ATOM 2057 N N . GLY A 1 251 ? 14.867 -11.789 -9.684 1.00 90.94 251 GLY A N 1
ATOM 2058 C CA . GLY A 1 251 ? 14.104 -12.679 -8.807 1.00 90.94 251 GLY A CA 1
ATOM 2059 C C . GLY A 1 251 ? 13.823 -12.119 -7.409 1.00 90.94 251 GLY A C 1
ATOM 2060 O O . GLY A 1 251 ? 13.138 -12.770 -6.627 1.00 90.94 251 GLY A O 1
ATOM 2061 N N . GLU A 1 252 ? 14.323 -10.929 -7.075 1.00 90.94 252 GLU A N 1
ATOM 2062 C CA . GLU A 1 252 ? 14.145 -10.338 -5.752 1.00 90.94 252 GLU A CA 1
ATOM 2063 C C . GLU A 1 252 ? 12.872 -9.501 -5.648 1.00 90.94 252 GLU A C 1
ATOM 2065 O O . GLU A 1 252 ? 12.412 -8.882 -6.615 1.00 90.94 252 GLU A O 1
ATOM 2070 N N . ASN A 1 253 ? 12.348 -9.429 -4.424 1.00 88.94 253 ASN A N 1
ATOM 2071 C CA . ASN A 1 253 ? 11.275 -8.517 -4.064 1.00 88.94 253 ASN A CA 1
ATOM 2072 C C . ASN A 1 253 ? 11.836 -7.118 -3.812 1.00 88.94 253 ASN A C 1
ATOM 2074 O O . ASN A 1 253 ? 12.780 -6.921 -3.040 1.00 88.94 253 ASN A O 1
ATOM 2078 N N . VAL A 1 254 ? 11.224 -6.128 -4.446 1.00 91.31 254 VAL A N 1
ATOM 2079 C CA . VAL A 1 254 ? 11.682 -4.743 -4.415 1.00 91.31 254 VAL A CA 1
ATOM 2080 C C . VAL A 1 254 ? 10.541 -3.783 -4.112 1.00 91.31 254 VAL A C 1
ATOM 2082 O O . VAL A 1 254 ? 9.391 -4.010 -4.481 1.00 91.31 254 VAL A O 1
ATOM 2085 N N . GLU A 1 255 ? 10.881 -2.685 -3.446 1.00 90.62 255 GLU A N 1
ATOM 2086 C CA . GLU A 1 255 ? 10.069 -1.474 -3.365 1.00 90.62 255 GLU A CA 1
ATOM 2087 C C . GLU A 1 255 ? 10.599 -0.486 -4.409 1.00 90.62 255 GLU A C 1
ATOM 2089 O O . GLU A 1 255 ? 11.815 -0.310 -4.540 1.00 90.62 255 GLU A O 1
ATOM 2094 N N . PHE A 1 256 ? 9.705 0.158 -5.154 1.00 91.38 256 PHE A N 1
ATOM 2095 C CA . PHE A 1 256 ? 10.067 1.155 -6.157 1.00 91.38 256 PHE A CA 1
ATOM 2096 C C . PHE A 1 256 ? 9.016 2.258 -6.253 1.00 91.38 256 PHE A C 1
ATOM 2098 O O . PHE A 1 256 ? 7.842 2.017 -6.002 1.00 91.38 256 PHE A O 1
ATOM 2105 N N . ASN A 1 257 ? 9.399 3.479 -6.630 1.00 89.50 257 ASN A N 1
ATOM 2106 C CA . ASN A 1 257 ? 8.421 4.506 -7.007 1.00 89.50 257 ASN A CA 1
ATOM 2107 C C . ASN A 1 257 ? 8.131 4.476 -8.512 1.00 89.50 257 ASN A C 1
ATOM 2109 O O . ASN A 1 257 ? 8.977 4.055 -9.292 1.00 89.50 257 ASN A O 1
ATOM 2113 N N . ILE A 1 258 ? 6.963 4.941 -8.948 1.00 86.75 258 ILE A N 1
ATOM 2114 C CA . ILE A 1 258 ? 6.689 5.131 -10.383 1.00 86.7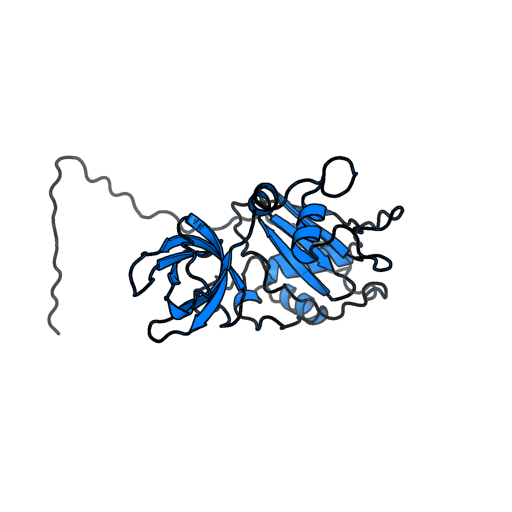5 258 ILE A CA 1
ATOM 2115 C C . ILE A 1 258 ? 7.132 6.523 -10.806 1.00 86.75 258 ILE A C 1
ATOM 2117 O O . ILE A 1 258 ? 6.792 7.480 -10.132 1.00 86.75 258 ILE A O 1
ATOM 2121 N N . ILE A 1 259 ? 7.806 6.653 -11.947 1.00 87.00 259 ILE A N 1
ATOM 2122 C CA . ILE A 1 259 ? 8.115 7.946 -12.569 1.00 87.00 259 ILE A CA 1
ATOM 2123 C C . ILE A 1 259 ? 7.708 7.954 -14.047 1.00 87.00 259 ILE A C 1
ATOM 2125 O O . ILE A 1 259 ? 7.728 6.920 -14.719 1.00 87.00 259 ILE A O 1
ATOM 2129 N N . GLN A 1 260 ? 7.363 9.129 -14.575 1.00 84.12 260 GLN A N 1
ATOM 2130 C CA . GLN A 1 260 ? 7.085 9.302 -16.002 1.00 84.12 260 GLN A CA 1
ATOM 2131 C C . GLN A 1 260 ? 8.405 9.315 -16.793 1.00 84.12 260 GLN A C 1
ATOM 2133 O O . GLN A 1 260 ? 9.306 10.105 -16.511 1.00 84.12 260 GLN A O 1
ATOM 2138 N N . GLY A 1 261 ? 8.535 8.439 -17.788 1.00 82.38 261 GLY A N 1
ATOM 2139 C CA . GLY A 1 261 ? 9.633 8.422 -18.755 1.00 82.38 261 GLY A CA 1
ATOM 2140 C C . GLY A 1 261 ? 9.205 8.885 -20.152 1.00 82.38 261 GLY A C 1
ATOM 2141 O O . GLY A 1 261 ? 8.025 9.104 -20.422 1.00 82.38 261 GLY A O 1
ATOM 2142 N N . CYS A 1 262 ? 10.169 8.978 -21.074 1.00 81.12 262 CYS A N 1
ATOM 2143 C CA . CYS A 1 262 ? 9.924 9.318 -22.484 1.00 81.12 262 CYS A CA 1
ATOM 2144 C C . CYS A 1 262 ? 9.073 8.276 -23.235 1.00 81.12 262 CYS A C 1
ATOM 2146 O O . CYS A 1 262 ? 8.469 8.601 -24.251 1.00 81.12 262 CYS A O 1
ATOM 2148 N N . HIS A 1 263 ? 9.003 7.043 -22.723 1.00 81.12 263 HIS A N 1
ATOM 2149 C CA . HIS A 1 263 ? 8.222 5.936 -23.288 1.00 81.12 263 HIS A CA 1
ATOM 2150 C C . HIS A 1 263 ? 7.109 5.461 -22.340 1.00 81.12 263 HIS A C 1
ATOM 2152 O O . HIS A 1 263 ? 6.697 4.306 -22.386 1.00 81.12 263 HIS A O 1
ATOM 2158 N N . GLY A 1 264 ? 6.636 6.349 -21.462 1.00 81.50 264 GLY A N 1
ATOM 2159 C CA . GLY A 1 264 ? 5.618 6.044 -20.460 1.00 81.50 264 GLY A CA 1
ATOM 2160 C C . GLY A 1 264 ? 6.198 5.754 -19.077 1.00 81.50 264 GLY A C 1
ATOM 2161 O O . GLY A 1 264 ? 7.344 6.091 -18.775 1.00 81.50 264 GLY A O 1
ATOM 2162 N N . TRP A 1 265 ? 5.369 5.168 -18.218 1.00 84.12 265 TRP A N 1
ATOM 2163 C CA . TRP A 1 265 ? 5.682 4.892 -16.818 1.00 84.12 265 TRP A CA 1
ATOM 2164 C C . TRP A 1 265 ? 6.821 3.882 -16.660 1.00 84.12 265 TRP A C 1
ATOM 2166 O O . TRP A 1 265 ? 6.795 2.809 -17.264 1.00 84.12 265 TRP A O 1
ATOM 2176 N N . LYS A 1 266 ? 7.797 4.209 -15.812 1.00 89.81 266 LYS A N 1
ATOM 2177 C CA . LYS A 1 266 ? 8.924 3.334 -15.465 1.00 89.81 266 LYS A CA 1
ATOM 2178 C C . LYS A 1 266 ? 9.146 3.299 -13.956 1.00 89.81 266 LYS A C 1
ATOM 2180 O O . LYS A 1 266 ? 8.670 4.180 -13.236 1.00 89.81 266 LYS A O 1
ATOM 2185 N N . ALA A 1 267 ? 9.890 2.302 -13.493 1.00 91.56 267 ALA A N 1
ATOM 2186 C CA . ALA A 1 267 ? 10.368 2.274 -12.121 1.00 91.56 267 ALA A CA 1
ATOM 2187 C C . ALA A 1 267 ? 11.363 3.426 -11.894 1.00 91.56 267 ALA A C 1
ATOM 2189 O O . ALA A 1 267 ? 12.209 3.719 -12.739 1.00 91.56 267 ALA A O 1
ATOM 2190 N N . GLY A 1 268 ? 11.221 4.110 -10.768 1.00 90.25 268 GLY A N 1
ATOM 2191 C CA . GLY A 1 268 ? 12.183 5.034 -10.190 1.00 90.25 268 GLY A CA 1
ATOM 2192 C C . GLY A 1 268 ? 13.120 4.284 -9.250 1.00 90.25 268 GLY A C 1
ATOM 2193 O O . GLY A 1 268 ? 13.435 3.127 -9.500 1.00 90.25 268 GLY A O 1
ATOM 2194 N N . THR A 1 269 ? 13.574 4.940 -8.186 1.00 91.00 269 THR A N 1
ATOM 2195 C CA . THR A 1 269 ? 14.463 4.371 -7.167 1.00 91.00 269 THR A CA 1
ATOM 2196 C C . THR A 1 269 ? 13.993 2.991 -6.716 1.00 91.00 269 THR A C 1
ATOM 2198 O O . THR A 1 269 ? 12.894 2.865 -6.183 1.00 91.00 269 THR A O 1
ATOM 2201 N N . ILE A 1 270 ? 14.845 1.982 -6.906 1.00 90.50 270 ILE A N 1
ATOM 2202 C CA . ILE A 1 270 ? 14.582 0.593 -6.521 1.00 90.50 270 ILE A CA 1
ATOM 2203 C C . ILE A 1 270 ? 15.362 0.272 -5.248 1.00 90.50 270 ILE A C 1
ATOM 2205 O O . ILE A 1 270 ? 16.573 0.490 -5.177 1.00 90.50 270 ILE A O 1
ATOM 2209 N N . THR A 1 271 ? 14.680 -0.291 -4.257 1.00 90.31 271 THR A N 1
ATOM 2210 C CA . THR A 1 271 ? 15.295 -0.797 -3.026 1.00 90.31 271 THR A CA 1
ATOM 2211 C C . THR A 1 271 ? 14.867 -2.231 -2.767 1.00 90.31 271 THR A C 1
ATOM 2213 O O . THR A 1 271 ? 13.682 -2.543 -2.857 1.00 90.31 271 THR A O 1
ATOM 2216 N N . ALA A 1 272 ? 15.823 -3.093 -2.411 1.00 86.75 272 ALA A N 1
ATOM 2217 C CA . ALA A 1 272 ? 15.523 -4.462 -2.004 1.00 86.75 272 ALA A CA 1
ATOM 2218 C C . ALA A 1 272 ? 14.671 -4.433 -0.737 1.00 86.75 272 ALA A C 1
ATOM 2220 O O . ALA A 1 272 ? 14.993 -3.728 0.228 1.00 86.75 272 ALA A O 1
ATOM 2221 N N . ILE A 1 273 ? 13.605 -5.220 -0.739 1.00 80.31 273 ILE A N 1
ATOM 2222 C CA . ILE A 1 273 ? 12.880 -5.548 0.475 1.00 80.31 273 ILE A CA 1
ATOM 2223 C C . ILE A 1 273 ? 13.659 -6.698 1.105 1.00 80.31 273 ILE A C 1
ATOM 2225 O O . ILE A 1 273 ? 13.628 -7.818 0.607 1.00 80.31 273 ILE A O 1
ATOM 2229 N N . TRP A 1 274 ? 14.417 -6.399 2.158 1.00 59.50 274 TRP A N 1
ATOM 2230 C CA . TRP A 1 274 ? 15.123 -7.434 2.910 1.00 59.50 274 TRP A CA 1
ATOM 2231 C C . TRP A 1 274 ? 14.118 -8.454 3.479 1.00 59.50 274 TRP A C 1
ATOM 2233 O O . TRP A 1 274 ? 13.117 -8.006 4.051 1.00 59.50 274 TRP A O 1
ATOM 2243 N N . PRO A 1 275 ? 14.378 -9.769 3.349 1.00 49.00 275 PRO A N 1
ATOM 2244 C CA . PRO A 1 275 ? 13.674 -10.791 4.120 1.00 49.00 275 PRO A CA 1
ATOM 2245 C C . PRO A 1 275 ? 14.012 -10.729 5.622 1.00 49.00 275 PRO A C 1
ATOM 2247 O O . PRO A 1 275 ? 15.077 -10.168 5.984 1.00 49.00 275 PRO A O 1
#

pLDDT: mean 72.14, std 19.46, range [28.47, 95.31]

Organism: NCBI:txid392032

Solvent-accessible surface area (backbone atoms only — not comparable to full-atom values): 16572 Å² total; per-residue (Å²): 143,81,91,79,83,84,81,85,86,79,91,69,99,70,79,92,76,88,77,74,94,83,76,83,85,73,83,81,63,84,84,71,84,72,90,79,66,87,82,67,80,80,72,63,92,62,95,82,55,86,44,61,36,37,26,67,39,44,80,30,58,58,71,46,80,93,55,41,31,39,29,41,36,33,42,83,71,20,40,31,41,36,39,49,41,66,58,46,64,71,41,40,82,65,48,86,94,52,98,56,34,78,46,70,63,46,37,51,47,24,70,75,66,76,38,94,69,56,90,98,51,75,52,48,36,37,33,34,35,36,51,94,84,38,81,46,80,44,43,48,41,53,83,58,98,82,56,88,47,68,66,52,76,65,56,57,50,52,51,50,47,44,42,67,67,29,49,71,29,37,52,59,45,50,37,59,52,88,51,64,44,45,56,70,57,49,57,54,47,67,75,56,75,85,71,85,51,75,76,50,77,89,48,49,30,66,67,35,40,47,46,27,36,23,74,40,57,49,92,53,101,67,30,42,34,34,28,43,35,60,68,45,103,53,70,30,43,40,46,44,91,26,47,90,62,94,72,83,55,54,72,35,48,30,39,27,27,36,30,81,49,99,90,44,72,22,45,32,60,53,41,77,55,71,100

Radius of gyration: 22.77 Å; Cα contacts (8 Å, |Δi|>4): 433; chains: 1; bounding box: 59×46×80 Å